Protein AF-A0A2E7CGE5-F1 (afdb_monomer_lite)

Sequence (246 aa):
MNHIWKNNRPKVFWYASAGDDCRPLVFMHPEYQKQTLNLSPPELFIFSCLPPQKTYGQDRIKDNLLYRDQHTEITCLKTEKMFINRNHVEYRINRDWSRFGRDPRGKTHDAVLALVEIKSNRCSPHNSLVLYLHMENNNCFDSILSSGVFDLKYICATREGLALGGCGKSIMKHLYQDGEIVKAQKNNCDPKTVVLSRGQAHRIFQSHINEHYVKATCLGNYIPEHLGERDHFVYQMESFPQNTNT

pLDDT: mean 77.63, std 16.19, range [31.61, 95.69]

Structure (mmCIF, N/CA/C/O backbone):
data_AF-A0A2E7CGE5-F1
#
_entry.id   AF-A0A2E7CGE5-F1
#
loop_
_ato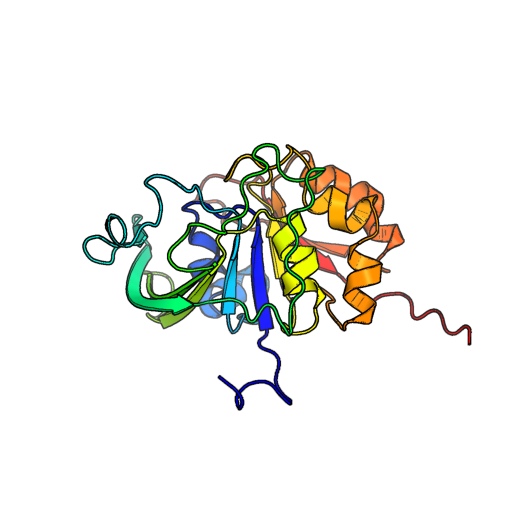m_site.group_PDB
_atom_site.id
_atom_site.type_symbol
_atom_site.label_atom_id
_atom_site.label_alt_id
_atom_site.label_comp_id
_atom_site.label_asym_id
_atom_site.label_entity_id
_atom_site.label_seq_id
_atom_site.pdbx_PDB_ins_code
_atom_site.Cartn_x
_atom_site.Cartn_y
_atom_site.Cartn_z
_atom_site.occupancy
_atom_site.B_iso_or_equiv
_atom_site.auth_seq_id
_atom_site.auth_comp_id
_atom_site.auth_asym_id
_atom_site.auth_atom_id
_atom_site.pdbx_PDB_model_num
ATOM 1 N N . MET A 1 1 ? 9.082 -15.314 16.988 1.00 44.28 1 MET A N 1
ATOM 2 C CA . MET A 1 1 ? 8.152 -15.093 15.855 1.00 44.28 1 MET A CA 1
ATOM 3 C C . MET A 1 1 ? 8.368 -16.139 14.734 1.00 44.28 1 MET A C 1
ATOM 5 O O . MET A 1 1 ? 8.308 -15.803 13.562 1.00 44.28 1 MET A O 1
ATOM 9 N N . ASN A 1 2 ? 8.609 -17.420 15.073 1.00 31.61 2 ASN A N 1
ATOM 10 C CA . ASN A 1 2 ? 9.163 -18.427 14.139 1.00 31.61 2 ASN A CA 1
ATOM 11 C C . ASN A 1 2 ? 8.155 -19.438 13.550 1.00 31.61 2 ASN A C 1
ATOM 13 O O . ASN A 1 2 ? 8.583 -20.405 12.929 1.00 31.61 2 ASN A O 1
ATOM 17 N N . HIS A 1 3 ? 6.840 -19.236 13.696 1.00 35.00 3 HIS A N 1
ATOM 18 C CA . HIS A 1 3 ? 5.864 -20.267 13.301 1.00 35.00 3 HIS A CA 1
ATOM 19 C C . HIS A 1 3 ? 4.707 -19.837 12.388 1.00 35.00 3 HIS A C 1
ATOM 21 O O . HIS A 1 3 ? 3.910 -20.697 12.037 1.00 35.00 3 HIS A O 1
ATOM 27 N N . ILE A 1 4 ? 4.603 -18.579 11.939 1.00 45.56 4 ILE A N 1
ATOM 28 C CA . ILE A 1 4 ? 3.364 -18.137 11.258 1.00 45.56 4 ILE A CA 1
ATOM 29 C C . ILE A 1 4 ? 3.403 -18.269 9.719 1.00 45.56 4 ILE A C 1
ATOM 31 O O . ILE A 1 4 ? 2.363 -18.482 9.112 1.00 45.56 4 ILE A O 1
ATOM 35 N N . TRP A 1 5 ? 4.564 -18.248 9.052 1.00 47.84 5 TRP A N 1
ATOM 36 C CA . TRP A 1 5 ? 4.574 -17.890 7.617 1.00 47.84 5 TRP A CA 1
ATOM 37 C C . TRP A 1 5 ? 5.112 -18.930 6.631 1.00 47.84 5 TRP A C 1
ATOM 39 O O . TRP A 1 5 ? 5.322 -18.593 5.471 1.00 47.84 5 TRP A O 1
ATOM 49 N N . LYS A 1 6 ? 5.342 -20.190 7.030 1.00 42.78 6 LYS A N 1
ATOM 50 C CA . LYS A 1 6 ? 5.982 -21.145 6.104 1.00 42.78 6 LYS A CA 1
ATOM 51 C C . LYS A 1 6 ? 5.131 -21.514 4.878 1.00 42.78 6 LYS A C 1
ATOM 53 O O . LYS A 1 6 ? 5.741 -21.823 3.867 1.00 42.78 6 LYS A O 1
ATOM 58 N N . ASN A 1 7 ? 3.792 -21.409 4.924 1.00 53.75 7 ASN A N 1
ATOM 59 C CA . ASN A 1 7 ? 2.928 -21.773 3.782 1.00 53.75 7 ASN A CA 1
ATOM 60 C C . ASN A 1 7 ? 1.805 -20.776 3.412 1.00 53.75 7 ASN A C 1
ATOM 62 O O . ASN A 1 7 ? 1.240 -20.920 2.336 1.00 53.75 7 ASN A O 1
ATOM 66 N N . ASN A 1 8 ? 1.490 -19.763 4.230 1.00 75.94 8 ASN A N 1
ATOM 67 C CA . ASN A 1 8 ? 0.432 -18.782 3.927 1.00 75.94 8 ASN A CA 1
ATOM 68 C C . ASN A 1 8 ? 0.952 -17.362 4.136 1.00 75.94 8 ASN A C 1
ATOM 70 O O . ASN A 1 8 ? 0.868 -16.834 5.237 1.00 75.94 8 ASN A O 1
ATOM 74 N N . ARG A 1 9 ? 1.516 -16.752 3.091 1.00 86.81 9 ARG A N 1
ATOM 75 C CA . ARG A 1 9 ? 1.925 -15.338 3.114 1.00 86.81 9 ARG A CA 1
ATOM 76 C C . ARG A 1 9 ? 0.672 -14.463 3.158 1.00 86.81 9 ARG A C 1
ATOM 78 O O . ARG A 1 9 ? -0.233 -14.731 2.368 1.00 86.81 9 ARG A O 1
ATOM 85 N N . PRO A 1 10 ? 0.598 -13.435 4.021 1.00 91.75 10 PRO A N 1
ATOM 86 C CA . PRO A 1 10 ? -0.623 -12.669 4.131 1.00 91.75 10 PRO A CA 1
ATOM 87 C C . PRO A 1 10 ? -0.768 -11.784 2.893 1.00 91.75 10 PRO A C 1
ATOM 89 O O . PRO A 1 10 ? 0.214 -11.218 2.397 1.00 91.75 10 PRO A O 1
ATOM 92 N N . LYS A 1 11 ? -1.995 -11.671 2.395 1.00 93.25 11 LYS A N 1
ATOM 93 C CA . LYS A 1 11 ? -2.362 -10.789 1.288 1.00 93.25 11 LYS A CA 1
ATOM 94 C C . LYS A 1 11 ? -2.350 -9.356 1.778 1.00 93.25 11 LYS A C 1
ATOM 96 O O . LYS A 1 11 ? -3.154 -8.993 2.639 1.00 93.25 11 LYS A O 1
ATOM 101 N N . VAL A 1 12 ? -1.461 -8.537 1.231 1.00 95.19 12 VAL A N 1
ATOM 102 C CA . VAL A 1 12 ? -1.254 -7.183 1.743 1.00 95.19 12 VAL A CA 1
ATOM 103 C C . VAL A 1 12 ? -1.745 -6.104 0.792 1.00 95.19 12 VAL A C 1
ATOM 105 O O . VAL A 1 12 ? -1.608 -6.198 -0.432 1.00 95.19 12 VAL A O 1
ATOM 108 N N . PHE A 1 13 ? -2.298 -5.055 1.395 1.00 95.69 13 PHE A N 1
ATOM 109 C CA . PHE A 1 13 ? -2.522 -3.766 0.763 1.00 95.69 13 PHE A CA 1
ATOM 110 C C . PHE A 1 13 ? -1.438 -2.811 1.231 1.00 95.69 13 PHE A C 1
ATOM 112 O O . PHE A 1 13 ? -1.394 -2.463 2.410 1.00 95.69 13 PHE A O 1
ATOM 119 N N . TRP A 1 14 ? -0.566 -2.379 0.330 1.00 95.00 14 TRP A N 1
ATOM 120 C CA . TRP A 1 14 ? 0.460 -1.402 0.657 1.00 95.00 14 TRP A CA 1
ATOM 121 C C . TRP A 1 14 ? 0.020 0.005 0.266 1.00 95.00 14 TRP A C 1
ATOM 123 O O . TRP A 1 14 ? -0.239 0.270 -0.903 1.00 95.00 14 TRP A O 1
ATOM 133 N N . TYR A 1 15 ? -0.022 0.915 1.237 1.00 92.12 15 TYR A N 1
ATOM 134 C CA . TYR A 1 15 ? -0.236 2.338 1.015 1.00 92.12 15 TYR A CA 1
ATOM 135 C C . TYR A 1 15 ? 1.074 3.109 1.206 1.00 92.12 15 TYR A C 1
ATOM 137 O O . TYR A 1 15 ? 1.502 3.404 2.329 1.00 92.12 15 TYR A O 1
ATOM 145 N N . ALA A 1 16 ? 1.702 3.449 0.084 1.00 89.06 16 ALA A N 1
ATOM 146 C CA . ALA A 1 16 ? 2.889 4.284 0.054 1.00 89.06 16 ALA A CA 1
ATOM 147 C C . ALA A 1 16 ? 2.538 5.723 0.459 1.00 89.06 16 ALA A C 1
ATOM 149 O O . ALA A 1 16 ? 1.674 6.357 -0.148 1.00 89.06 16 ALA A O 1
ATOM 150 N N . SER A 1 17 ? 3.224 6.250 1.479 1.00 81.50 17 SER A N 1
ATOM 151 C CA . SER A 1 17 ? 2.983 7.597 2.018 1.00 81.50 17 SER A CA 1
ATOM 152 C C . SER A 1 17 ? 1.537 7.852 2.458 1.00 81.50 17 SER A C 1
ATOM 154 O O . SER A 1 17 ? 1.021 8.952 2.267 1.00 81.50 17 SER A O 1
ATOM 156 N N . ALA A 1 18 ? 0.899 6.868 3.101 1.00 78.19 18 ALA A N 1
ATOM 157 C CA . ALA A 1 18 ? -0.464 7.011 3.626 1.00 78.19 18 ALA A CA 1
ATOM 158 C C . ALA A 1 18 ? -0.640 8.285 4.474 1.00 78.19 18 ALA A C 1
ATOM 160 O O . ALA A 1 18 ? -1.658 8.978 4.393 1.00 78.19 18 ALA A O 1
ATOM 161 N N . GLY A 1 19 ? 0.383 8.627 5.266 1.00 75.38 19 GLY A N 1
ATOM 162 C CA . GLY A 1 19 ? 0.289 9.708 6.237 1.00 75.38 19 GLY A CA 1
ATOM 163 C C . GLY A 1 19 ? -0.821 9.388 7.231 1.00 75.38 19 GLY A C 1
ATOM 164 O O . GLY A 1 19 ? -0.774 8.355 7.889 1.00 75.38 19 GLY A O 1
ATOM 165 N N . ASP A 1 20 ? -1.812 10.267 7.310 1.00 72.50 20 ASP A N 1
ATOM 166 C CA . ASP A 1 20 ? -3.023 10.119 8.118 1.00 72.50 20 ASP A CA 1
ATOM 167 C C . ASP A 1 20 ? -4.231 9.528 7.376 1.00 72.50 20 ASP A C 1
ATOM 169 O O . ASP A 1 20 ? -5.321 9.399 7.937 1.00 72.50 20 ASP A O 1
ATOM 173 N N . ASP A 1 21 ? -4.053 9.142 6.114 1.00 78.50 21 ASP A N 1
ATOM 174 C CA . ASP A 1 21 ? -5.142 8.633 5.296 1.00 78.50 21 ASP A CA 1
ATOM 175 C C . ASP A 1 21 ? -5.470 7.171 5.631 1.00 78.50 21 ASP A C 1
ATOM 177 O O . ASP A 1 21 ? -4.781 6.234 5.222 1.00 78.50 21 ASP A O 1
ATOM 181 N N . CYS A 1 22 ? -6.572 6.988 6.354 1.00 82.19 22 CYS A N 1
ATOM 182 C CA . CYS A 1 22 ? -7.100 5.685 6.747 1.00 82.19 22 CYS A CA 1
ATOM 183 C C . CYS A 1 22 ? -8.243 5.192 5.840 1.00 82.19 22 CYS A C 1
ATOM 185 O O . CYS A 1 22 ? -8.804 4.124 6.087 1.00 82.19 22 CYS A O 1
ATOM 187 N N . ARG A 1 23 ? -8.576 5.921 4.764 1.00 80.50 23 ARG A N 1
ATOM 188 C CA . ARG A 1 23 ? -9.672 5.577 3.845 1.00 80.50 23 ARG A CA 1
ATOM 189 C C . ARG A 1 23 ? -9.601 4.158 3.247 1.00 80.50 23 ARG A C 1
ATOM 191 O O . ARG A 1 23 ? -10.666 3.547 3.124 1.00 80.50 23 ARG A O 1
ATOM 198 N N . PRO A 1 24 ? -8.423 3.569 2.922 1.00 86.06 24 PRO A N 1
ATOM 199 C CA . PRO A 1 24 ? -8.384 2.194 2.414 1.00 86.06 24 PRO A CA 1
ATOM 200 C C . PRO A 1 24 ? -9.025 1.157 3.341 1.00 86.06 24 PRO A C 1
ATOM 202 O O . PRO A 1 24 ? -9.548 0.160 2.851 1.00 86.06 24 PRO A O 1
ATOM 205 N N . LEU A 1 25 ? -9.012 1.392 4.658 1.00 88.31 25 LEU A N 1
ATOM 206 C CA . LEU A 1 25 ? -9.600 0.477 5.642 1.00 88.31 25 LEU A CA 1
ATOM 207 C C . LEU A 1 25 ? -11.116 0.350 5.471 1.00 88.31 25 LEU A C 1
ATOM 209 O O . LEU A 1 25 ? -11.683 -0.706 5.715 1.00 88.31 25 LEU A O 1
ATOM 213 N N . VAL A 1 26 ? -11.765 1.418 5.010 1.00 83.62 26 VAL A N 1
ATOM 214 C CA . VAL A 1 26 ? -13.206 1.447 4.749 1.00 83.62 26 VAL A CA 1
ATOM 215 C C . VAL A 1 26 ? -13.499 0.893 3.361 1.00 83.62 26 VAL A C 1
ATOM 217 O O . VAL A 1 26 ? -14.355 0.027 3.194 1.00 83.62 26 VAL A O 1
ATOM 220 N N . PHE A 1 27 ? -12.770 1.371 2.349 1.00 79.88 27 PHE A N 1
ATOM 221 C CA . PHE A 1 27 ? -13.073 1.037 0.959 1.00 79.88 27 PHE A CA 1
ATOM 222 C C . PHE A 1 27 ? -12.803 -0.417 0.621 1.00 79.88 27 PHE A C 1
ATOM 224 O O . PHE A 1 27 ? -13.521 -0.974 -0.200 1.00 79.88 27 PHE A O 1
ATOM 231 N N . MET A 1 28 ? -11.816 -1.052 1.250 1.00 84.50 28 MET A N 1
ATOM 232 C CA . MET A 1 28 ? -11.531 -2.469 1.023 1.00 84.50 28 MET A CA 1
ATOM 233 C C . MET A 1 28 ? -12.508 -3.406 1.752 1.00 84.50 28 MET A C 1
ATOM 235 O O . MET A 1 28 ? -12.388 -4.625 1.618 1.00 84.50 28 MET A O 1
ATOM 239 N N . HIS A 1 29 ? -13.489 -2.875 2.492 1.00 84.50 29 HIS A N 1
ATOM 240 C CA . HIS A 1 29 ? -14.516 -3.691 3.126 1.00 84.50 29 HIS A CA 1
ATOM 241 C C . HIS A 1 29 ? -15.442 -4.342 2.075 1.00 84.50 29 HIS A C 1
ATOM 243 O O . HIS A 1 29 ? -15.901 -3.650 1.158 1.00 84.50 29 HIS A O 1
ATOM 249 N N . PRO A 1 30 ? -15.800 -5.637 2.205 1.00 80.94 30 PRO A N 1
ATOM 250 C CA . PRO A 1 30 ? -16.610 -6.347 1.212 1.00 80.94 30 PRO A CA 1
ATOM 251 C C . PRO A 1 30 ? -17.943 -5.674 0.863 1.00 80.94 30 PRO A C 1
ATOM 253 O O . PRO A 1 30 ? -18.356 -5.695 -0.292 1.00 80.94 30 PRO A O 1
ATOM 256 N N . GLU A 1 31 ? -18.623 -5.065 1.835 1.00 80.81 31 GLU A N 1
ATOM 257 C CA . GLU A 1 31 ? -19.911 -4.392 1.594 1.00 80.81 31 GLU A CA 1
ATOM 258 C C . GLU A 1 31 ? -19.762 -3.128 0.734 1.00 80.81 31 GLU A C 1
ATOM 260 O O . GLU A 1 31 ? -20.608 -2.877 -0.122 1.00 80.81 31 GLU A O 1
ATOM 265 N N . TYR A 1 32 ? -18.652 -2.395 0.879 1.00 75.12 32 TYR A N 1
ATOM 266 C CA . TYR A 1 32 ? -18.306 -1.281 -0.010 1.00 75.12 32 TYR A CA 1
ATOM 267 C C . TYR A 1 32 ? -17.858 -1.781 -1.392 1.00 75.12 32 TYR A C 1
ATOM 269 O O . TYR A 1 32 ? -18.226 -1.211 -2.422 1.00 75.12 32 TYR A O 1
ATOM 277 N N . GLN A 1 33 ? -17.080 -2.866 -1.432 1.00 76.69 33 GLN A N 1
ATOM 278 C CA . GLN A 1 33 ? -16.533 -3.429 -2.670 1.00 76.69 33 GLN A CA 1
ATOM 279 C C . GLN A 1 33 ? -17.597 -4.033 -3.586 1.00 76.69 33 GLN A C 1
ATOM 281 O O . GLN A 1 33 ? -17.524 -3.839 -4.799 1.00 76.69 33 GLN A O 1
ATOM 286 N N . LYS A 1 34 ? -18.612 -4.708 -3.030 1.00 68.69 34 LYS A N 1
ATOM 287 C CA . LYS A 1 34 ? -19.739 -5.275 -3.796 1.00 68.69 34 LYS A CA 1
ATOM 288 C C . LYS A 1 34 ? -20.468 -4.236 -4.649 1.00 68.69 34 LYS A C 1
ATOM 290 O O . LYS A 1 34 ? -21.071 -4.591 -5.653 1.00 68.69 34 LYS A O 1
ATOM 295 N N . GLN A 1 35 ? -20.417 -2.972 -4.241 1.00 63.75 35 GLN A N 1
ATOM 296 C CA . GLN A 1 35 ? -21.090 -1.869 -4.921 1.00 63.75 35 GLN A CA 1
ATOM 297 C C . GLN A 1 35 ? -20.197 -1.168 -5.955 1.00 63.75 35 GLN A C 1
ATOM 299 O O . GLN A 1 35 ? -20.697 -0.343 -6.712 1.00 63.75 35 GLN A O 1
ATOM 304 N N . THR A 1 36 ? -18.887 -1.448 -5.974 1.00 68.88 36 THR A N 1
ATOM 305 C CA . THR A 1 36 ? -17.906 -0.626 -6.699 1.00 68.88 36 THR A CA 1
ATOM 306 C C . THR A 1 36 ? -16.984 -1.445 -7.603 1.00 68.88 36 THR A C 1
ATOM 308 O O . THR A 1 36 ? -17.084 -1.333 -8.819 1.00 68.88 36 THR A O 1
ATOM 311 N N . LEU A 1 37 ? -16.082 -2.251 -7.035 1.00 74.81 37 LEU A N 1
ATOM 312 C CA . LEU A 1 37 ? -14.949 -2.836 -7.773 1.00 74.81 37 LEU A CA 1
ATOM 313 C C . LEU A 1 37 ? -14.780 -4.352 -7.570 1.00 74.81 37 LEU A C 1
ATOM 315 O O . LEU A 1 37 ? -13.967 -4.965 -8.258 1.00 74.81 37 LEU A O 1
ATOM 319 N N . ASN A 1 38 ? -15.543 -4.962 -6.654 1.00 81.06 38 ASN A N 1
ATOM 320 C CA . ASN A 1 38 ? -15.496 -6.393 -6.327 1.00 81.06 38 ASN A CA 1
ATOM 321 C C . ASN A 1 38 ? -14.079 -6.927 -6.006 1.00 81.06 38 ASN A C 1
ATOM 323 O O . ASN A 1 38 ? -13.697 -8.021 -6.426 1.00 81.06 38 ASN A O 1
ATOM 327 N N . LEU A 1 39 ? -13.278 -6.154 -5.268 1.00 85.56 39 LEU A N 1
ATOM 328 C CA . LEU A 1 39 ? -11.949 -6.578 -4.820 1.00 85.56 39 LEU A CA 1
ATOM 329 C C . LEU A 1 39 ? -12.042 -7.480 -3.580 1.00 85.56 39 LEU A C 1
ATOM 331 O O . LEU A 1 39 ? -12.909 -7.298 -2.723 1.00 85.56 39 LEU A O 1
ATOM 335 N N . SER A 1 40 ? -11.110 -8.427 -3.438 1.00 88.19 40 SER A N 1
ATOM 336 C CA . SER A 1 40 ? -11.018 -9.245 -2.222 1.00 88.19 40 SER A CA 1
ATOM 337 C C . SER A 1 40 ? -10.370 -8.459 -1.074 1.00 88.19 40 SER A C 1
ATOM 339 O O . SER A 1 40 ? -9.342 -7.816 -1.303 1.00 88.19 40 SER A O 1
ATOM 341 N N . PRO A 1 41 ? -10.875 -8.532 0.166 1.00 89.06 41 PRO A N 1
ATOM 342 C CA . PRO A 1 41 ? -10.258 -7.823 1.283 1.00 89.06 41 PRO A CA 1
ATOM 343 C C . PRO A 1 41 ? -8.815 -8.317 1.525 1.00 89.06 41 PRO A C 1
ATOM 345 O O . PRO A 1 41 ? -8.555 -9.520 1.404 1.00 89.06 41 PRO A O 1
ATOM 348 N N . PRO A 1 42 ? -7.859 -7.420 1.837 1.00 93.50 42 PRO A N 1
ATOM 349 C CA . PRO A 1 42 ? -6.525 -7.815 2.274 1.00 93.50 42 PRO A CA 1
ATOM 350 C C . PRO A 1 42 ? -6.569 -8.354 3.712 1.00 93.50 42 PRO A C 1
ATOM 352 O O . PRO A 1 42 ? -7.467 -8.032 4.486 1.00 93.50 42 PRO A O 1
ATOM 355 N N . GLU A 1 43 ? -5.566 -9.141 4.087 1.00 94.81 43 GLU A N 1
ATOM 356 C CA . GLU A 1 43 ? -5.386 -9.639 5.459 1.00 94.81 43 GLU A CA 1
ATOM 357 C C . GLU A 1 43 ? -4.591 -8.652 6.326 1.00 94.81 43 GLU A C 1
ATOM 359 O O . GLU A 1 43 ? -4.701 -8.657 7.552 1.00 94.81 43 GLU A O 1
ATOM 364 N N . LEU A 1 44 ? -3.783 -7.797 5.692 1.00 95.50 44 LEU A N 1
ATOM 365 C CA . LEU A 1 44 ? -2.961 -6.794 6.359 1.00 95.50 44 LEU A CA 1
ATOM 366 C C . LEU A 1 44 ? -2.836 -5.534 5.499 1.00 95.50 44 LEU A C 1
ATOM 368 O O . LEU A 1 44 ? -2.503 -5.597 4.314 1.00 95.50 44 LEU A O 1
ATOM 372 N N . PHE A 1 45 ? -3.027 -4.378 6.121 1.00 95.56 45 PHE A N 1
ATOM 373 C CA . PHE A 1 45 ? -2.684 -3.093 5.526 1.00 95.56 45 PHE A CA 1
ATOM 374 C C . PHE A 1 45 ? -1.274 -2.705 5.956 1.00 95.56 45 PHE A C 1
ATOM 376 O O . PHE A 1 45 ? -0.957 -2.731 7.139 1.00 95.56 45 PHE A O 1
ATOM 383 N N . ILE A 1 46 ? -0.416 -2.341 5.010 1.00 94.12 46 ILE A N 1
ATOM 384 C CA . ILE A 1 46 ? 0.940 -1.864 5.275 1.00 94.12 46 ILE A CA 1
ATOM 385 C C . ILE A 1 46 ? 0.998 -0.399 4.891 1.00 94.12 46 ILE A C 1
ATOM 387 O O . ILE A 1 46 ? 0.793 -0.065 3.729 1.00 94.12 46 ILE A O 1
ATOM 391 N N . PHE A 1 47 ? 1.291 0.479 5.842 1.00 90.81 47 PHE A N 1
ATOM 392 C CA . PHE A 1 47 ? 1.460 1.908 5.583 1.00 90.81 47 PHE A CA 1
ATOM 393 C C . PHE A 1 47 ? 2.929 2.264 5.795 1.00 90.81 47 PHE A C 1
ATOM 395 O O . PHE A 1 47 ? 3.489 1.986 6.855 1.00 90.81 47 PHE A O 1
ATOM 402 N N . SER A 1 48 ? 3.565 2.872 4.797 1.00 86.94 48 SER A N 1
ATOM 403 C CA . SER A 1 48 ? 4.968 3.291 4.880 1.00 86.94 48 SER A CA 1
ATOM 404 C C . SER A 1 48 ? 5.109 4.803 4.841 1.00 86.94 48 SER A C 1
ATOM 406 O O . SER A 1 48 ? 4.180 5.537 4.494 1.00 86.94 48 SER A O 1
ATOM 408 N N . CYS A 1 49 ? 6.320 5.261 5.153 1.00 77.25 49 CYS A N 1
ATOM 409 C CA . CYS A 1 49 ? 6.708 6.651 5.025 1.00 77.25 49 CYS A CA 1
ATOM 410 C C . CYS A 1 49 ? 5.881 7.568 5.939 1.00 77.25 49 CYS A C 1
ATOM 412 O O . CYS A 1 49 ? 5.373 8.597 5.518 1.00 77.25 49 CYS A O 1
ATOM 414 N N . LEU A 1 50 ? 5.705 7.193 7.209 1.00 64.19 50 LEU A N 1
ATOM 415 C CA . LEU A 1 50 ? 5.026 8.047 8.186 1.00 64.19 50 LEU A CA 1
ATOM 416 C C . LEU A 1 50 ? 5.954 9.142 8.727 1.00 64.19 50 LEU A C 1
ATOM 418 O O . LEU A 1 50 ? 7.097 8.834 9.076 1.00 64.19 50 LEU A O 1
ATOM 422 N N . PRO A 1 51 ? 5.495 10.400 8.881 1.00 54.22 51 PRO A N 1
ATOM 423 C CA . PRO A 1 51 ? 6.343 11.469 9.388 1.00 54.22 51 PRO A CA 1
ATOM 424 C C . PRO A 1 51 ? 6.899 11.138 10.785 1.00 54.22 51 PRO A C 1
ATOM 426 O O . PRO A 1 51 ? 6.171 10.643 11.647 1.00 54.22 51 PRO A O 1
ATOM 429 N N . PRO A 1 52 ? 8.179 11.450 11.054 1.00 50.31 52 PRO A N 1
ATOM 430 C CA . PRO A 1 52 ? 8.852 11.061 12.290 1.00 50.31 52 PRO A CA 1
ATOM 431 C C . PRO A 1 52 ? 8.426 11.912 13.493 1.00 50.31 52 PRO A C 1
ATOM 433 O O . PRO A 1 52 ? 8.756 11.572 14.625 1.00 50.31 52 PRO A O 1
ATOM 436 N N . GLN A 1 53 ? 7.728 13.028 13.267 1.00 50.59 53 GLN A N 1
ATOM 437 C CA . GLN A 1 53 ? 7.354 13.973 14.309 1.00 50.59 53 GLN A CA 1
ATOM 438 C C . GLN A 1 53 ? 5.849 14.245 14.248 1.00 50.59 53 GLN A C 1
ATOM 440 O O . GLN A 1 53 ? 5.338 14.779 13.269 1.00 50.59 53 GLN A O 1
ATOM 445 N N . LYS A 1 54 ? 5.170 13.906 15.349 1.00 45.41 54 LYS A N 1
ATOM 446 C CA . LYS A 1 54 ? 3.800 14.298 15.723 1.00 45.41 54 LYS A CA 1
ATOM 447 C C . LYS A 1 54 ? 2.610 13.587 15.076 1.00 45.41 54 LYS A C 1
ATOM 449 O O . LYS A 1 54 ? 1.507 13.862 15.528 1.00 45.41 54 LYS A O 1
ATOM 454 N N . THR A 1 55 ? 2.764 12.682 14.111 1.00 48.12 55 THR A N 1
ATOM 455 C CA . THR A 1 55 ? 1.585 12.070 13.453 1.00 48.12 55 THR A CA 1
ATOM 456 C C . THR A 1 55 ? 1.197 10.698 14.007 1.00 48.12 55 THR A C 1
ATOM 458 O O . THR A 1 55 ? 0.008 10.474 14.181 1.00 48.12 55 THR A O 1
ATOM 461 N N . TYR A 1 56 ? 2.154 9.838 14.392 1.00 48.09 56 TYR A N 1
ATOM 462 C CA . TYR A 1 56 ? 1.877 8.485 14.927 1.00 48.09 56 TYR A CA 1
ATOM 463 C C . TYR A 1 56 ? 2.913 7.998 15.958 1.00 48.09 56 TYR A C 1
ATOM 465 O O . TYR A 1 56 ? 3.308 6.833 15.983 1.00 48.09 56 TYR A O 1
ATOM 473 N N . GLY A 1 57 ? 3.387 8.893 16.829 1.00 47.62 57 GLY A N 1
ATOM 474 C CA . GLY A 1 57 ? 3.950 8.437 18.104 1.00 47.62 57 GLY A CA 1
ATOM 475 C C . GLY A 1 57 ? 2.840 7.802 18.949 1.00 47.62 57 GLY A C 1
ATOM 476 O O . GLY A 1 57 ? 1.672 8.151 18.765 1.00 47.62 57 GLY A O 1
ATOM 477 N N . GLN A 1 58 ? 3.190 6.920 19.894 1.00 47.41 58 GLN A N 1
ATOM 478 C CA . GLN A 1 58 ? 2.263 6.426 20.933 1.00 47.41 58 GLN A CA 1
ATOM 479 C C . GLN A 1 58 ? 1.402 7.567 21.518 1.00 47.41 58 GLN A C 1
ATOM 481 O O . GLN A 1 58 ? 0.229 7.371 21.804 1.00 47.41 58 GLN A O 1
ATOM 486 N N . ASP A 1 59 ? 1.964 8.777 21.575 1.00 48.41 59 ASP A N 1
ATOM 487 C CA . ASP A 1 59 ? 1.350 9.988 22.120 1.00 48.41 59 ASP A CA 1
ATOM 488 C C . ASP A 1 59 ? 0.210 10.603 21.278 1.00 48.41 59 ASP A C 1
ATOM 490 O O . ASP A 1 59 ? -0.496 11.472 21.789 1.00 48.41 59 ASP A O 1
ATOM 494 N N . ARG A 1 60 ? 0.023 10.204 20.003 1.00 52.78 60 ARG A N 1
ATOM 495 C CA . ARG A 1 60 ? -1.105 10.649 19.148 1.00 52.78 60 ARG A CA 1
ATOM 496 C C . ARG A 1 60 ? -2.127 9.565 18.821 1.00 52.78 60 ARG A C 1
ATOM 498 O O . ARG A 1 60 ? -3.223 9.917 18.402 1.00 52.78 60 ARG A O 1
ATOM 505 N N . ILE A 1 61 ? -1.846 8.299 19.141 1.00 57.00 61 ILE A N 1
ATOM 506 C CA . ILE A 1 61 ? -2.901 7.312 19.450 1.00 57.00 61 ILE A CA 1
ATOM 507 C C . ILE A 1 61 ? -3.449 7.667 20.845 1.00 57.00 61 ILE A C 1
ATOM 509 O O . ILE A 1 61 ? -3.456 6.876 21.781 1.00 57.00 61 ILE A O 1
ATOM 513 N N . LYS A 1 62 ? -3.803 8.940 21.014 1.00 47.72 62 LYS A N 1
ATOM 514 C CA . LYS A 1 62 ? -4.357 9.503 22.227 1.00 47.72 62 LYS A CA 1
ATOM 515 C C . LYS A 1 62 ? -5.855 9.297 22.096 1.00 47.72 62 LYS A C 1
ATOM 517 O O . LYS A 1 62 ? -6.432 9.653 21.074 1.00 47.72 62 LYS A O 1
ATOM 522 N N . ASP A 1 63 ? -6.437 8.619 23.074 1.00 61.22 63 ASP A N 1
ATOM 523 C CA . ASP A 1 63 ? -7.854 8.237 23.094 1.00 61.22 63 ASP A CA 1
ATOM 524 C C . ASP A 1 63 ? -8.268 7.267 21.976 1.00 61.22 63 ASP A C 1
ATOM 526 O O . ASP A 1 63 ? -9.451 7.135 21.672 1.00 61.22 63 ASP A O 1
ATOM 530 N N . ASN A 1 64 ? -7.301 6.563 21.375 1.00 77.44 64 ASN A N 1
ATOM 531 C CA . ASN A 1 64 ? -7.511 5.532 20.360 1.00 77.44 64 ASN A CA 1
ATOM 532 C C . ASN A 1 64 ? -8.116 6.004 19.024 1.00 77.44 64 ASN A C 1
ATOM 534 O O . ASN A 1 64 ? -8.163 5.208 18.100 1.00 77.44 64 ASN A O 1
ATOM 538 N N . LEU A 1 65 ? -8.528 7.256 18.833 1.00 85.06 65 LEU A N 1
ATOM 539 C CA . LEU A 1 65 ? -9.164 7.684 17.579 1.00 85.06 65 LEU A CA 1
ATOM 540 C C . LEU A 1 65 ? -8.136 7.961 16.463 1.00 85.06 65 LEU A C 1
ATOM 542 O O . LEU A 1 65 ? -7.287 8.839 16.597 1.00 85.06 65 LEU A O 1
ATOM 546 N N . LEU A 1 66 ? -8.231 7.241 15.341 1.00 82.88 66 LEU A N 1
ATOM 547 C CA . LEU A 1 66 ? -7.351 7.395 14.173 1.00 82.88 66 LEU A CA 1
ATOM 548 C C . LEU A 1 66 ? -7.969 8.253 13.064 1.00 82.88 66 LEU A C 1
ATOM 550 O O . LEU A 1 66 ? -7.254 8.993 12.393 1.00 82.88 66 LEU A O 1
ATOM 554 N N . TYR A 1 67 ? -9.282 8.143 12.858 1.00 84.94 67 TYR A N 1
ATOM 555 C CA . TYR A 1 67 ? -10.018 8.878 11.830 1.00 84.94 67 TYR A CA 1
ATOM 556 C C . TYR A 1 67 ? -11.483 9.027 12.239 1.00 84.94 67 TYR A C 1
ATOM 558 O O . TYR A 1 67 ? -12.059 8.101 12.809 1.00 84.94 67 TYR A O 1
ATOM 566 N N . ARG A 1 68 ? -12.095 10.171 11.927 1.00 84.88 68 ARG A N 1
ATOM 567 C CA . ARG A 1 68 ? -13.539 10.373 12.069 1.00 84.88 68 ARG A CA 1
ATOM 568 C C . ARG A 1 68 ? -14.049 11.350 11.016 1.00 84.88 68 ARG A C 1
ATOM 570 O O . ARG A 1 68 ? -13.510 12.446 10.890 1.00 84.88 68 ARG A O 1
ATOM 577 N N . ASP A 1 69 ? -15.116 10.976 10.327 1.00 84.62 69 ASP A N 1
ATOM 578 C CA . ASP A 1 69 ? -15.951 11.873 9.528 1.00 84.62 69 ASP A CA 1
ATOM 579 C C . ASP A 1 69 ? -17.437 11.698 9.914 1.00 84.62 69 ASP A C 1
ATOM 581 O O . ASP A 1 69 ? -17.756 11.166 10.978 1.00 84.62 69 ASP A O 1
ATOM 585 N N . GLN A 1 70 ? -18.367 12.179 9.083 1.00 85.06 70 GLN A N 1
ATOM 586 C CA . GLN A 1 70 ? -19.812 12.058 9.336 1.00 85.06 70 GLN A CA 1
ATOM 587 C C . GLN A 1 70 ? -20.357 10.624 9.194 1.00 85.06 70 GLN A C 1
ATOM 589 O O . GLN A 1 70 ? -21.516 10.365 9.519 1.00 85.06 70 GLN A O 1
ATOM 594 N N . HIS A 1 71 ? -19.569 9.698 8.652 1.00 85.12 71 HIS A N 1
ATOM 595 C CA . HIS A 1 71 ? -20.004 8.361 8.255 1.00 85.12 71 HIS A CA 1
ATOM 596 C C . HIS A 1 71 ? -19.161 7.243 8.854 1.00 85.12 71 HIS A C 1
ATOM 598 O O . HIS A 1 71 ? -19.642 6.118 8.932 1.00 85.12 71 HIS A O 1
ATOM 604 N N . THR A 1 72 ? -17.927 7.532 9.246 1.00 87.75 72 THR A N 1
ATOM 605 C CA . THR A 1 72 ? -16.901 6.562 9.592 1.00 87.75 72 THR A CA 1
ATOM 606 C C . THR A 1 72 ? -16.127 7.040 10.807 1.00 87.75 72 THR A C 1
ATOM 608 O O . THR A 1 72 ? -15.674 8.179 10.874 1.00 87.75 72 THR A O 1
ATOM 611 N N . GLU A 1 73 ? -15.901 6.123 11.732 1.00 91.31 73 GLU A N 1
ATOM 612 C CA . GLU A 1 73 ? -14.972 6.238 12.838 1.00 91.31 73 GLU A CA 1
ATOM 613 C C . GLU A 1 73 ? -13.989 5.064 12.788 1.00 91.31 73 GLU A C 1
ATOM 615 O O . GLU A 1 73 ? -14.393 3.915 12.613 1.00 91.31 73 GLU A O 1
ATOM 620 N N . ILE A 1 74 ? -12.696 5.352 12.932 1.00 90.38 74 ILE A N 1
ATOM 621 C CA . ILE A 1 74 ? -11.638 4.343 12.996 1.00 90.38 74 ILE A CA 1
ATOM 622 C C . ILE A 1 74 ? -10.883 4.530 14.300 1.00 90.38 74 ILE A C 1
ATOM 624 O O . ILE A 1 74 ? -10.312 5.596 14.539 1.00 90.38 74 ILE A O 1
ATOM 628 N N . THR A 1 75 ? -10.838 3.475 15.104 1.00 92.12 75 THR A N 1
ATOM 629 C CA . THR A 1 75 ? -10.300 3.498 16.462 1.00 92.12 75 THR A CA 1
ATOM 630 C C . THR A 1 75 ? -9.254 2.397 16.631 1.00 92.12 75 THR A C 1
ATOM 632 O O . THR A 1 75 ? -9.492 1.239 16.322 1.00 92.12 75 THR A O 1
ATOM 635 N N . CYS A 1 76 ? -8.068 2.728 17.122 1.00 91.19 76 CYS A N 1
ATOM 636 C CA . CYS A 1 76 ? -7.003 1.800 17.470 1.00 91.19 76 CYS A CA 1
ATOM 637 C C . CYS A 1 76 ? -7.315 1.084 18.787 1.00 91.19 76 CYS A C 1
ATOM 639 O O . CYS A 1 76 ? -7.311 1.689 19.849 1.00 91.19 76 CYS A O 1
ATOM 641 N N . LEU A 1 77 ? -7.544 -0.222 18.744 1.00 91.88 77 LEU A N 1
ATOM 642 C CA . LEU A 1 77 ? -7.820 -1.014 19.941 1.00 91.88 77 LEU A CA 1
ATOM 643 C C . LEU A 1 77 ? -6.539 -1.432 20.668 1.00 91.88 77 LEU A C 1
ATOM 645 O O . LEU A 1 77 ? -6.504 -1.518 21.894 1.00 91.88 77 LEU A O 1
ATOM 649 N N . LYS A 1 78 ? -5.491 -1.755 19.905 1.00 91.12 78 LYS A N 1
ATOM 650 C CA . LYS A 1 78 ? -4.233 -2.285 20.437 1.00 91.12 78 LYS A CA 1
ATOM 651 C C . LYS A 1 78 ? -3.078 -1.956 19.508 1.00 91.12 78 LYS A C 1
ATOM 653 O O . LYS A 1 78 ? -3.227 -2.023 18.292 1.00 91.12 78 LYS A O 1
ATOM 658 N N . THR A 1 79 ? -1.905 -1.715 20.089 1.00 88.44 79 THR A N 1
ATOM 659 C CA . THR A 1 79 ? -0.644 -1.588 19.350 1.00 88.44 79 THR A CA 1
ATOM 660 C C . THR A 1 79 ? 0.431 -2.527 19.875 1.00 88.44 79 THR A C 1
ATOM 662 O O . THR A 1 79 ? 0.535 -2.734 21.084 1.00 88.44 79 THR A O 1
ATOM 665 N N . GLU A 1 80 ? 1.293 -2.996 18.983 1.00 88.94 80 GLU A N 1
ATOM 666 C CA . GLU A 1 80 ? 2.507 -3.744 19.291 1.00 88.94 80 GLU A CA 1
ATOM 667 C C . GLU A 1 80 ? 3.698 -3.131 18.545 1.00 88.94 80 GLU A C 1
ATOM 669 O O . GLU A 1 80 ? 3.622 -2.845 17.349 1.00 88.94 80 GLU A O 1
ATOM 674 N N . LYS A 1 81 ? 4.806 -2.901 19.258 1.00 86.38 81 LYS A N 1
ATOM 675 C CA . LYS A 1 81 ? 6.061 -2.431 18.657 1.00 86.38 81 LYS A CA 1
ATOM 676 C C . LYS A 1 81 ? 6.789 -3.617 18.039 1.00 86.38 81 LYS A C 1
ATOM 678 O O . LYS A 1 81 ? 7.026 -4.615 18.711 1.00 86.38 81 LYS A O 1
ATOM 683 N N . MET A 1 82 ? 7.181 -3.472 16.783 1.00 85.62 82 MET A N 1
ATOM 684 C CA . MET A 1 82 ? 7.777 -4.532 15.980 1.00 85.62 82 MET A CA 1
ATOM 685 C C . MET A 1 82 ? 9.184 -4.134 15.530 1.00 85.62 82 MET A C 1
ATOM 687 O O . MET A 1 82 ? 9.459 -2.971 15.217 1.00 85.62 82 MET A O 1
ATOM 691 N N . PHE A 1 83 ? 10.066 -5.126 15.461 1.00 83.88 83 PHE A N 1
ATOM 692 C CA . PHE A 1 83 ? 11.414 -4.995 14.917 1.00 83.88 83 PHE A CA 1
ATOM 693 C C . PHE A 1 83 ? 11.547 -5.893 13.696 1.00 83.88 83 PHE A C 1
ATOM 695 O O . PHE A 1 83 ? 11.119 -7.049 13.712 1.00 83.88 83 PHE A O 1
ATOM 702 N N . ILE A 1 84 ? 12.153 -5.364 12.640 1.00 79.12 84 ILE A N 1
ATOM 703 C CA . ILE A 1 84 ? 12.447 -6.141 11.444 1.00 79.12 84 ILE A CA 1
ATOM 704 C C . ILE A 1 84 ? 13.624 -7.053 11.777 1.00 79.12 84 ILE A C 1
ATOM 706 O O . ILE A 1 84 ? 14.673 -6.593 12.231 1.00 79.12 84 ILE A O 1
ATOM 710 N N . ASN A 1 85 ? 13.472 -8.353 11.524 1.00 79.56 85 ASN A N 1
ATOM 711 C CA . ASN A 1 85 ? 14.581 -9.289 11.651 1.00 79.56 85 ASN A CA 1
ATOM 712 C C . ASN A 1 85 ? 15.622 -8.999 10.558 1.00 79.56 85 ASN A C 1
ATOM 714 O O . ASN A 1 85 ? 15.500 -9.468 9.426 1.00 79.56 85 ASN A O 1
ATOM 718 N N . ARG A 1 86 ? 16.659 -8.235 10.914 1.00 73.62 86 ARG A N 1
ATOM 719 C CA . ARG A 1 86 ? 17.720 -7.802 9.992 1.00 73.62 86 ARG A CA 1
ATOM 720 C C . ARG A 1 86 ? 18.587 -8.946 9.452 1.00 73.62 86 ARG A C 1
ATOM 722 O O . ARG A 1 86 ? 19.305 -8.736 8.485 1.00 73.62 86 ARG A O 1
ATOM 729 N N . ASN A 1 87 ? 18.493 -10.149 10.026 1.00 69.50 87 ASN A N 1
ATOM 730 C CA . ASN A 1 87 ? 19.153 -11.343 9.487 1.00 69.50 87 ASN A CA 1
ATOM 731 C C . ASN A 1 87 ? 18.379 -11.956 8.311 1.00 69.50 87 ASN A C 1
ATOM 733 O O . ASN A 1 87 ? 18.941 -12.730 7.548 1.00 69.50 87 ASN A O 1
ATOM 737 N N . HIS A 1 88 ? 17.081 -11.665 8.200 1.00 68.56 88 HIS A N 1
ATOM 738 C CA . HIS A 1 88 ? 16.220 -12.170 7.124 1.00 68.56 88 HIS A CA 1
ATOM 739 C C . HIS A 1 88 ? 15.927 -11.097 6.076 1.00 68.56 88 HIS A C 1
ATOM 741 O O . HIS A 1 88 ? 15.621 -11.418 4.934 1.00 68.56 88 HIS A O 1
ATOM 747 N N . VAL A 1 89 ? 16.003 -9.829 6.474 1.00 68.88 89 VAL A N 1
ATOM 748 C CA . VAL A 1 89 ? 15.806 -8.682 5.598 1.00 68.88 89 VAL A CA 1
ATOM 749 C C . VAL A 1 89 ? 17.008 -7.767 5.726 1.00 68.88 89 VAL A C 1
ATOM 751 O O . VAL A 1 89 ? 17.208 -7.122 6.759 1.00 68.88 89 VAL A O 1
ATOM 754 N N . GLU A 1 90 ? 17.788 -7.673 4.655 1.00 67.12 90 GLU A N 1
ATOM 755 C CA . GLU A 1 90 ? 18.877 -6.714 4.581 1.00 67.12 90 GLU A CA 1
ATOM 756 C C . GLU A 1 90 ? 18.309 -5.301 4.404 1.00 67.12 90 GLU A C 1
ATOM 758 O O . GLU A 1 90 ? 18.090 -4.803 3.302 1.00 67.12 90 GLU A O 1
ATOM 763 N N . TYR A 1 91 ? 18.050 -4.633 5.526 1.00 66.06 91 TYR A N 1
ATOM 764 C CA . TYR A 1 91 ? 17.697 -3.224 5.502 1.00 66.06 91 TYR A CA 1
ATOM 765 C C . TYR A 1 91 ? 18.958 -2.370 5.462 1.00 66.06 91 TYR A C 1
ATOM 767 O O . TYR A 1 91 ? 19.650 -2.184 6.471 1.00 66.06 91 TYR A O 1
ATOM 775 N N . ARG A 1 92 ? 19.214 -1.800 4.289 1.00 68.19 92 ARG A N 1
ATOM 776 C CA . ARG A 1 92 ? 20.169 -0.713 4.090 1.00 68.19 92 ARG A CA 1
ATOM 777 C C . ARG A 1 92 ? 19.411 0.474 3.524 1.00 6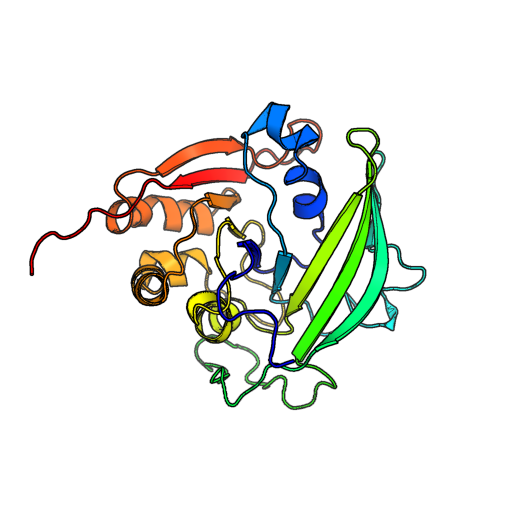8.19 92 ARG A C 1
ATOM 779 O O . ARG A 1 92 ? 18.757 0.342 2.495 1.00 68.19 92 ARG A O 1
ATOM 786 N N . ILE A 1 93 ? 19.517 1.634 4.174 1.00 66.00 93 ILE A N 1
ATOM 787 C CA . ILE A 1 93 ? 19.053 2.873 3.545 1.00 66.00 93 ILE A CA 1
ATOM 788 C C . ILE A 1 93 ? 19.907 3.106 2.312 1.00 66.00 93 ILE A C 1
ATOM 790 O O . ILE A 1 93 ? 21.128 3.250 2.421 1.00 66.00 93 ILE A O 1
ATOM 794 N N . ASN A 1 94 ? 19.253 3.201 1.161 1.00 69.56 94 ASN A N 1
ATOM 795 C CA . ASN A 1 94 ? 19.927 3.702 -0.012 1.00 69.56 94 ASN A CA 1
ATOM 796 C C . ASN A 1 94 ? 19.916 5.230 0.075 1.00 69.56 94 ASN A C 1
ATOM 798 O O . ASN A 1 94 ? 18.862 5.871 0.115 1.00 69.56 94 ASN A O 1
ATOM 802 N N . ARG A 1 95 ? 21.108 5.822 0.137 1.00 68.00 95 ARG A N 1
ATOM 803 C CA . ARG A 1 95 ? 21.260 7.278 0.225 1.00 68.00 95 ARG A CA 1
ATOM 804 C C . ARG A 1 95 ? 20.766 7.989 -1.035 1.00 68.00 95 ARG A C 1
ATOM 806 O O . ARG A 1 95 ? 20.368 9.143 -0.937 1.00 68.00 95 ARG A O 1
ATOM 813 N N . ASP A 1 96 ? 20.674 7.290 -2.162 1.00 66.94 96 ASP A N 1
ATOM 814 C CA . ASP A 1 96 ? 20.099 7.819 -3.402 1.00 66.94 96 ASP A CA 1
ATOM 815 C C . ASP A 1 96 ? 18.578 8.019 -3.311 1.00 66.94 96 ASP A C 1
ATOM 817 O O . ASP A 1 96 ? 17.976 8.654 -4.189 1.00 66.94 96 ASP A O 1
ATOM 821 N N . TRP A 1 97 ? 17.937 7.445 -2.284 1.00 61.53 97 TRP A N 1
ATOM 822 C CA . TRP A 1 97 ? 16.487 7.489 -2.067 1.00 61.53 97 TRP A CA 1
ATOM 823 C C . TRP A 1 97 ? 16.085 8.250 -0.800 1.00 61.53 97 TRP A C 1
ATOM 825 O O . TRP A 1 97 ? 14.933 8.667 -0.671 1.00 61.53 97 TRP A O 1
ATOM 835 N N . SER A 1 98 ? 17.028 8.512 0.106 1.00 59.38 98 SER A N 1
ATOM 836 C CA . SER A 1 98 ? 16.757 9.223 1.354 1.00 59.38 98 SER A CA 1
ATOM 837 C C . SER A 1 98 ? 17.479 10.568 1.398 1.00 59.38 98 SER A C 1
ATOM 839 O O . SER A 1 98 ? 18.698 10.612 1.564 1.00 59.38 98 SER A O 1
ATOM 841 N N . ARG A 1 99 ? 16.738 11.690 1.322 1.00 53.06 99 ARG A N 1
ATOM 842 C CA . ARG A 1 99 ? 17.332 13.037 1.514 1.00 53.06 99 ARG A CA 1
ATOM 843 C C . ARG A 1 99 ? 17.881 13.210 2.921 1.00 53.06 99 ARG A C 1
ATOM 845 O O . ARG A 1 99 ? 18.854 13.926 3.139 1.00 53.06 99 ARG A O 1
ATOM 852 N N . PHE A 1 100 ? 17.265 12.532 3.881 1.00 49.88 100 PHE A N 1
ATOM 853 C CA . PHE A 1 100 ? 17.770 12.440 5.234 1.00 49.88 100 PHE A CA 1
ATOM 854 C C . PHE A 1 100 ? 18.464 11.088 5.360 1.00 49.88 100 PHE A C 1
ATOM 856 O O . PHE A 1 100 ? 17.821 10.076 5.608 1.00 49.88 100 PHE A O 1
ATOM 863 N N . GLY A 1 101 ? 19.785 11.039 5.191 1.00 46.59 101 GLY A N 1
ATOM 864 C CA . GLY A 1 101 ? 20.598 9.826 5.377 1.00 46.59 101 GLY A CA 1
ATOM 865 C C . GLY A 1 101 ? 20.609 9.269 6.813 1.00 46.59 101 GLY A C 1
ATOM 866 O O . GLY A 1 101 ? 21.594 8.664 7.228 1.00 46.59 101 GLY A O 1
ATOM 867 N N . ARG A 1 102 ? 19.557 9.515 7.601 1.00 51.34 102 ARG A N 1
ATOM 868 C CA . ARG A 1 102 ? 19.379 9.010 8.955 1.00 51.34 102 ARG A CA 1
ATOM 869 C C . ARG A 1 102 ? 18.725 7.645 8.872 1.00 51.34 102 ARG A C 1
ATOM 871 O O . ARG A 1 102 ? 17.538 7.515 8.588 1.00 51.34 102 ARG A O 1
ATOM 878 N N . ASP A 1 103 ? 19.539 6.639 9.137 1.00 51.25 103 ASP A N 1
ATOM 879 C CA . ASP A 1 103 ? 19.066 5.312 9.477 1.00 51.25 103 ASP A CA 1
ATOM 880 C C . ASP A 1 103 ? 18.037 5.411 10.624 1.00 51.25 103 ASP A C 1
ATOM 882 O O . ASP A 1 103 ? 18.285 6.148 11.580 1.00 51.25 103 ASP A O 1
ATOM 886 N N . PRO A 1 104 ? 16.885 4.711 10.583 1.00 50.03 104 PRO A N 1
ATOM 887 C CA . PRO A 1 104 ? 16.048 4.539 11.761 1.00 50.03 104 PRO A CA 1
ATOM 888 C C . PRO A 1 104 ? 16.794 3.880 12.931 1.00 50.03 104 PRO A C 1
ATOM 890 O O . PRO A 1 104 ? 16.224 3.837 14.016 1.00 50.03 104 PRO A O 1
ATOM 893 N N . ARG A 1 105 ? 18.044 3.406 12.770 1.00 45.38 105 ARG A N 1
ATOM 894 C CA . ARG A 1 105 ? 18.978 3.124 13.876 1.00 45.38 105 ARG A CA 1
ATOM 895 C C . ARG A 1 105 ? 19.038 4.330 14.829 1.00 45.38 105 ARG A C 1
ATOM 897 O O . ARG A 1 105 ? 19.689 5.333 14.559 1.00 45.38 105 ARG A O 1
ATOM 904 N N . GLY A 1 106 ? 18.306 4.216 15.938 1.00 48.97 106 GLY A N 1
ATOM 905 C CA . GLY A 1 106 ? 18.044 5.288 16.906 1.00 48.97 106 GLY A CA 1
ATOM 906 C C . GLY A 1 106 ? 16.568 5.406 17.317 1.00 48.97 106 GLY A C 1
ATOM 907 O O . GLY A 1 106 ? 16.260 6.048 18.317 1.00 48.97 106 GLY A O 1
ATOM 908 N N . LYS A 1 107 ? 15.645 4.769 16.586 1.00 60.50 107 LYS A N 1
ATOM 909 C CA . LYS A 1 107 ? 14.246 4.574 16.992 1.00 60.50 107 LYS A CA 1
ATOM 910 C C . LYS A 1 107 ? 14.130 3.383 17.950 1.00 60.50 107 LYS A C 1
ATOM 912 O O . LYS A 1 107 ? 14.913 2.441 17.886 1.00 60.50 107 LYS A O 1
ATOM 917 N N . THR A 1 108 ? 13.113 3.402 18.812 1.00 68.25 108 THR A N 1
ATOM 918 C CA . THR A 1 108 ? 12.818 2.293 19.741 1.00 68.25 108 THR A CA 1
ATOM 919 C C . THR A 1 108 ? 12.177 1.077 19.065 1.00 68.25 108 THR A C 1
ATOM 921 O O . THR A 1 108 ? 11.947 0.092 19.751 1.00 68.25 108 THR A O 1
ATOM 924 N N . HIS A 1 109 ? 11.824 1.153 17.777 1.00 76.94 109 HIS A N 1
ATOM 925 C CA . HIS A 1 109 ? 11.190 0.096 16.977 1.00 76.94 109 HIS A CA 1
ATOM 926 C C . HIS A 1 109 ? 11.240 0.452 15.477 1.00 76.94 109 HIS A C 1
ATOM 928 O O . HIS A 1 109 ? 11.351 1.631 15.129 1.00 76.94 109 HIS A O 1
ATOM 934 N N . ASP A 1 110 ? 11.132 -0.550 14.596 1.00 79.44 110 ASP A N 1
ATOM 935 C CA . ASP A 1 110 ? 11.077 -0.364 13.132 1.00 79.44 110 ASP A CA 1
ATOM 936 C C . ASP A 1 110 ? 9.640 -0.179 12.623 1.00 79.44 110 ASP A C 1
ATOM 938 O O . ASP A 1 110 ? 9.407 0.430 11.577 1.00 79.44 110 ASP A O 1
ATOM 942 N N . ALA A 1 111 ? 8.665 -0.718 13.356 1.00 83.81 111 ALA A N 1
ATOM 943 C CA . ALA A 1 111 ? 7.274 -0.733 12.942 1.00 83.81 111 ALA A CA 1
ATOM 944 C C . ALA A 1 111 ? 6.303 -0.794 14.125 1.00 83.81 111 ALA A C 1
ATOM 946 O O . ALA A 1 111 ? 6.678 -1.169 15.238 1.00 83.81 111 ALA A O 1
ATOM 947 N N . VAL A 1 112 ? 5.045 -0.438 13.878 1.00 85.88 112 VAL A N 1
ATOM 948 C CA . VAL A 1 112 ? 3.940 -0.600 14.831 1.00 85.88 112 VAL A CA 1
ATOM 949 C C . VAL A 1 112 ? 2.847 -1.411 14.159 1.00 85.88 112 VAL A C 1
ATOM 951 O O . VAL A 1 112 ? 2.337 -1.007 13.118 1.00 85.88 112 VAL A O 1
ATOM 954 N N . LEU A 1 113 ? 2.481 -2.544 14.749 1.00 91.06 113 LEU A N 1
ATOM 955 C CA . LEU A 1 113 ? 1.290 -3.289 14.362 1.00 91.06 113 LEU A CA 1
ATOM 956 C C . LEU A 1 113 ? 0.113 -2.781 15.194 1.00 91.06 113 LEU A C 1
ATOM 958 O O . LEU A 1 113 ? 0.180 -2.799 16.420 1.00 91.06 113 LEU A O 1
ATOM 962 N N . ALA A 1 114 ? -0.950 -2.334 14.540 1.00 90.50 114 ALA A N 1
ATOM 963 C CA . ALA A 1 114 ? -2.167 -1.859 15.174 1.00 90.50 114 ALA A CA 1
ATOM 964 C C . ALA A 1 114 ? -3.354 -2.748 14.797 1.00 90.50 114 ALA A C 1
ATOM 966 O O . ALA A 1 114 ? -3.546 -3.080 13.627 1.00 90.50 114 ALA A O 1
ATOM 967 N N . LEU A 1 115 ? -4.161 -3.100 15.794 1.00 93.56 115 LEU A N 1
ATOM 968 C CA . LEU A 1 115 ? -5.510 -3.610 15.593 1.00 93.56 115 LEU A CA 1
ATOM 969 C C . LEU A 1 115 ? -6.461 -2.419 15.633 1.00 93.56 115 LEU A C 1
ATOM 971 O O . LEU A 1 115 ? -6.507 -1.715 16.642 1.00 93.56 115 LEU A O 1
ATOM 975 N N . VAL A 1 116 ? -7.209 -2.204 14.558 1.00 93.06 116 VAL A N 1
ATOM 976 C CA . VAL A 1 116 ? -8.128 -1.071 14.431 1.00 93.06 116 VAL A CA 1
ATOM 977 C C . VAL A 1 116 ? -9.555 -1.569 14.264 1.00 93.06 116 VAL A C 1
ATOM 979 O O . VAL A 1 116 ? -9.785 -2.524 13.529 1.00 93.06 116 VAL A O 1
ATOM 982 N N . GLU A 1 117 ? -10.492 -0.926 14.947 1.00 94.75 117 GLU A N 1
ATOM 983 C CA . GLU A 1 117 ? -11.932 -1.066 14.764 1.00 94.75 117 GLU A CA 1
ATOM 984 C C . GLU A 1 117 ? -12.407 0.007 13.787 1.00 94.75 117 GLU A C 1
ATOM 986 O O . GLU A 1 117 ? -12.059 1.180 13.928 1.00 94.75 117 GLU A O 1
ATOM 991 N N . ILE A 1 118 ? -13.210 -0.393 12.809 1.00 93.88 118 ILE A N 1
ATOM 992 C CA . ILE A 1 118 ? -13.867 0.494 11.861 1.00 93.88 118 ILE A CA 1
ATOM 993 C C . ILE A 1 118 ? -15.363 0.421 12.138 1.00 93.88 118 ILE A C 1
ATOM 995 O O . ILE A 1 118 ? -15.967 -0.647 12.043 1.00 93.88 118 ILE A O 1
ATOM 999 N N . LYS A 1 119 ? -15.969 1.566 12.439 1.00 93.25 119 LYS A N 1
ATOM 1000 C CA . LYS A 1 119 ? -17.419 1.744 12.514 1.00 93.25 119 LYS A CA 1
ATOM 1001 C C . LYS A 1 119 ? -17.834 2.660 11.382 1.00 93.25 119 LYS A C 1
ATOM 1003 O O . LYS A 1 119 ? -17.361 3.787 11.306 1.00 93.25 119 LYS A O 1
ATOM 1008 N N . SER A 1 120 ? -18.716 2.191 10.510 1.00 88.44 120 SER A N 1
ATOM 1009 C CA . SER A 1 120 ? -19.272 3.010 9.441 1.00 88.44 120 SER A CA 1
ATOM 1010 C C . SER A 1 120 ? -20.783 2.849 9.392 1.00 88.44 120 SER A C 1
ATOM 1012 O O . SER A 1 120 ? -21.308 1.786 9.697 1.00 88.44 120 SER A O 1
ATOM 1014 N N . ASN A 1 121 ? -21.505 3.881 8.971 1.00 87.69 121 ASN A N 1
ATOM 1015 C CA . ASN A 1 121 ? -22.932 3.749 8.680 1.00 87.69 121 ASN A CA 1
ATOM 1016 C C . ASN A 1 121 ? -23.212 2.997 7.363 1.00 87.69 121 ASN A C 1
ATOM 1018 O O . ASN A 1 121 ? -24.373 2.797 7.013 1.00 87.69 121 ASN A O 1
ATOM 1022 N N . ARG A 1 122 ? -22.169 2.601 6.622 1.00 81.81 122 ARG A N 1
ATOM 1023 C CA . ARG A 1 122 ? -22.285 1.887 5.340 1.00 81.81 122 ARG A CA 1
ATOM 1024 C C . ARG A 1 122 ? -21.813 0.449 5.382 1.00 81.81 122 ARG A C 1
ATOM 1026 O O . ARG A 1 122 ? -22.009 -0.272 4.406 1.00 81.81 122 ARG A O 1
ATOM 1033 N N . CYS A 1 123 ? -21.164 0.054 6.470 1.00 83.94 123 CYS A N 1
ATOM 1034 C CA . CYS A 1 123 ? -20.808 -1.328 6.665 1.00 83.94 123 CYS A CA 1
ATOM 1035 C C . CYS A 1 123 ? -20.863 -1.761 8.120 1.00 83.94 123 CYS A C 1
ATOM 1037 O O . CYS A 1 123 ? -20.746 -0.952 9.039 1.00 83.94 123 CYS A O 1
ATOM 1039 N N . SER A 1 124 ? -21.022 -3.066 8.313 1.00 88.50 124 SER A N 1
ATOM 1040 C CA . SER A 1 124 ? -20.952 -3.670 9.638 1.00 88.50 124 SER A CA 1
ATOM 1041 C C . SER A 1 124 ? -19.610 -3.337 10.317 1.00 88.50 124 SER A C 1
ATOM 1043 O O . SER A 1 124 ? -18.565 -3.345 9.649 1.00 88.50 124 SER A O 1
ATOM 1045 N N . PRO A 1 125 ? -19.603 -3.054 11.636 1.00 92.19 125 PRO A N 1
ATOM 1046 C CA . PRO A 1 125 ? -18.364 -2.852 12.370 1.00 92.19 125 PRO A CA 1
ATOM 1047 C C . PRO A 1 125 ? -17.424 -4.044 12.210 1.00 92.19 125 PRO A C 1
ATOM 1049 O O . PRO A 1 125 ? -17.850 -5.197 12.294 1.00 92.19 125 PRO A O 1
ATOM 1052 N N . HIS A 1 126 ? -16.147 -3.771 11.977 1.00 93.38 126 HIS A N 1
ATOM 1053 C CA . HIS A 1 126 ? -15.153 -4.814 11.753 1.00 93.38 126 HIS A CA 1
ATOM 1054 C C . HIS A 1 126 ? -13.766 -4.361 12.193 1.00 93.38 126 HIS A C 1
ATOM 1056 O O . HIS A 1 126 ? -13.514 -3.174 12.401 1.00 93.38 126 HIS A O 1
ATOM 1062 N N . ASN A 1 127 ? -12.858 -5.328 12.304 1.00 94.56 127 ASN A N 1
ATOM 1063 C CA . ASN A 1 127 ? -11.479 -5.078 12.687 1.00 94.56 127 ASN A CA 1
ATOM 1064 C C . ASN A 1 127 ? -10.529 -5.298 11.512 1.00 94.56 127 ASN A C 1
ATOM 1066 O O . ASN A 1 127 ? -10.740 -6.191 10.694 1.00 94.56 127 ASN A O 1
ATOM 1070 N N . SER A 1 128 ? -9.454 -4.517 11.471 1.00 94.69 128 SER A N 1
ATOM 1071 C CA . SER A 1 128 ? -8.356 -4.681 10.518 1.00 94.69 128 SER A CA 1
ATOM 1072 C C . SER A 1 128 ? -7.003 -4.610 11.217 1.00 94.69 128 SER A C 1
ATOM 1074 O O . SER A 1 128 ? -6.860 -3.994 12.275 1.00 94.69 128 SER A O 1
ATOM 1076 N N . LEU A 1 129 ? -5.995 -5.235 10.610 1.00 94.88 129 LEU A N 1
ATOM 1077 C CA . LEU A 1 129 ? -4.603 -5.087 11.022 1.00 94.88 129 LEU A CA 1
ATOM 1078 C C . LEU A 1 129 ? -3.906 -4.053 10.143 1.00 94.88 129 LEU A C 1
ATOM 1080 O O . LEU A 1 129 ? -3.981 -4.120 8.914 1.00 94.88 129 LEU A O 1
ATOM 1084 N N . VAL A 1 130 ? -3.188 -3.133 10.782 1.00 92.88 130 VAL A N 1
ATOM 1085 C CA . VAL A 1 130 ? -2.378 -2.114 10.113 1.00 92.88 130 VAL A CA 1
ATOM 1086 C C . VAL A 1 130 ? -0.944 -2.199 10.612 1.00 92.88 130 VAL A C 1
ATOM 1088 O O . VAL A 1 130 ? -0.676 -2.010 11.794 1.00 92.88 130 VAL A O 1
ATOM 1091 N N . LEU A 1 131 ? -0.009 -2.488 9.713 1.00 91.88 131 LEU A N 1
ATOM 1092 C CA . LEU A 1 131 ? 1.422 -2.446 9.969 1.00 91.88 131 LEU A CA 1
ATOM 1093 C C . LEU A 1 131 ? 1.986 -1.119 9.466 1.00 91.88 131 LEU A C 1
ATOM 1095 O O . LEU A 1 131 ? 2.137 -0.889 8.267 1.00 91.88 131 LEU A O 1
ATOM 1099 N N . TYR A 1 132 ? 2.337 -0.257 10.406 1.00 87.19 132 TYR A N 1
ATOM 1100 C CA . TYR A 1 132 ? 2.981 1.017 10.144 1.00 87.19 132 TYR A CA 1
ATOM 1101 C C . TYR A 1 132 ? 4.498 0.841 10.117 1.00 87.19 132 TYR A C 1
ATOM 1103 O O . TYR A 1 132 ? 5.103 0.533 11.143 1.00 87.19 132 TYR A O 1
ATOM 1111 N N . LEU A 1 133 ? 5.117 1.047 8.957 1.00 85.25 133 LEU A N 1
ATOM 1112 C CA . LEU A 1 133 ? 6.558 0.919 8.753 1.00 85.25 133 LEU A CA 1
ATOM 1113 C C . LEU A 1 133 ? 7.239 2.290 8.789 1.00 85.25 133 LEU A C 1
ATOM 1115 O O . LEU A 1 133 ? 6.922 3.196 8.012 1.00 85.25 133 LEU A O 1
ATOM 1119 N N . HIS A 1 134 ? 8.249 2.424 9.649 1.00 80.19 134 HIS A N 1
ATOM 1120 C CA . HIS A 1 134 ? 9.077 3.628 9.773 1.00 80.19 134 HIS A CA 1
ATOM 1121 C C . HIS A 1 134 ? 10.163 3.704 8.691 1.00 80.19 134 HIS A C 1
ATOM 1123 O O . HIS A 1 134 ? 11.338 3.916 8.995 1.00 80.19 134 HIS A O 1
ATOM 1129 N N . MET A 1 135 ? 9.771 3.523 7.432 1.00 80.50 135 MET A N 1
ATOM 1130 C CA . MET A 1 135 ? 10.666 3.373 6.283 1.00 80.50 135 MET A CA 1
ATOM 1131 C C . MET A 1 135 ? 10.240 4.290 5.135 1.00 80.50 135 MET A C 1
ATOM 1133 O O . MET A 1 135 ? 9.049 4.530 4.939 1.00 80.50 135 MET A O 1
ATOM 1137 N N . GLU A 1 136 ? 11.213 4.777 4.367 1.00 81.44 136 GLU A N 1
ATOM 1138 C CA . GLU A 1 136 ? 10.981 5.403 3.056 1.00 81.44 136 GLU A CA 1
ATOM 1139 C C . GLU A 1 136 ? 10.339 4.372 2.096 1.00 81.44 136 GLU A C 1
ATOM 1141 O O . GLU A 1 136 ? 10.524 3.169 2.284 1.00 81.44 136 GLU A O 1
ATOM 1146 N N . ASN A 1 137 ? 9.527 4.803 1.124 1.00 85.38 137 ASN A N 1
ATOM 1147 C CA . ASN A 1 137 ? 8.701 3.907 0.305 1.00 85.38 137 ASN A CA 1
ATOM 1148 C C . ASN A 1 137 ? 9.513 2.952 -0.575 1.00 85.38 137 ASN A C 1
ATOM 1150 O O . ASN A 1 137 ? 9.200 1.764 -0.602 1.00 85.38 137 ASN A O 1
ATOM 1154 N N . ASN A 1 138 ? 10.542 3.438 -1.270 1.00 86.19 138 ASN A N 1
ATOM 1155 C CA . ASN A 1 138 ? 11.370 2.596 -2.132 1.00 86.19 138 ASN A CA 1
ATOM 1156 C C . ASN A 1 138 ? 12.161 1.607 -1.274 1.00 86.19 138 ASN A C 1
ATOM 1158 O O . ASN A 1 138 ? 12.152 0.411 -1.540 1.00 86.19 138 ASN A O 1
ATOM 1162 N N . ASN A 1 139 ? 12.734 2.071 -0.158 1.00 83.31 139 ASN A N 1
ATOM 1163 C CA . ASN A 1 139 ? 13.387 1.178 0.804 1.00 83.31 139 ASN A CA 1
ATOM 1164 C C . ASN A 1 139 ? 12.429 0.140 1.411 1.00 83.31 139 ASN A C 1
ATOM 1166 O O . ASN A 1 139 ? 12.809 -1.010 1.618 1.00 83.31 139 ASN A O 1
ATOM 1170 N N . CYS A 1 140 ? 11.192 0.531 1.714 1.00 87.75 140 CYS A N 1
ATOM 1171 C CA . CYS A 1 140 ? 10.143 -0.379 2.162 1.00 87.75 140 CYS A CA 1
ATOM 1172 C C . CYS A 1 140 ? 9.853 -1.441 1.097 1.00 87.75 140 CYS A C 1
ATOM 1174 O O . CYS A 1 140 ? 9.768 -2.628 1.417 1.00 87.75 140 CYS A O 1
ATOM 1176 N N . PHE A 1 141 ? 9.744 -1.039 -0.168 1.00 90.38 141 PHE A N 1
ATOM 1177 C CA . PHE A 1 141 ? 9.535 -1.980 -1.256 1.00 90.38 141 PHE A CA 1
ATOM 1178 C C . PHE A 1 141 ? 10.707 -2.954 -1.405 1.00 90.38 141 PHE A C 1
ATOM 1180 O O . PHE A 1 141 ? 10.513 -4.167 -1.313 1.00 90.38 141 PHE A O 1
ATOM 1187 N N . ASP A 1 142 ? 11.923 -2.438 -1.545 1.00 87.56 142 ASP A N 1
ATOM 1188 C CA . ASP A 1 142 ? 13.109 -3.238 -1.853 1.00 87.56 142 ASP A CA 1
ATOM 1189 C C . ASP A 1 142 ? 13.503 -4.172 -0.708 1.00 87.56 142 ASP A C 1
ATOM 1191 O O . ASP A 1 142 ? 13.895 -5.311 -0.936 1.00 87.56 142 ASP A O 1
ATOM 1195 N N . SER A 1 143 ? 13.379 -3.728 0.544 1.00 84.81 143 SER A N 1
ATOM 1196 C CA . SER A 1 143 ? 13.765 -4.562 1.683 1.00 84.81 143 SER A CA 1
ATOM 1197 C C . SER A 1 143 ? 12.647 -5.502 2.129 1.00 84.81 143 SER A C 1
ATOM 1199 O O . SER A 1 143 ? 12.920 -6.627 2.535 1.00 84.81 143 SER A O 1
ATOM 1201 N N . ILE A 1 144 ? 11.389 -5.054 2.113 1.00 88.31 144 ILE A N 1
ATOM 1202 C CA . ILE A 1 144 ? 10.304 -5.758 2.809 1.00 88.31 144 ILE A CA 1
ATOM 1203 C C . ILE A 1 144 ? 9.306 -6.352 1.827 1.00 88.31 144 ILE A C 1
ATOM 1205 O O . ILE A 1 144 ? 9.076 -7.560 1.848 1.00 88.31 144 ILE A O 1
ATOM 1209 N N . LEU A 1 145 ? 8.708 -5.541 0.960 1.00 91.25 145 LEU A N 1
ATOM 1210 C CA . LEU A 1 145 ? 7.590 -6.007 0.132 1.00 91.25 145 LEU A CA 1
ATOM 1211 C C . LEU A 1 145 ? 8.045 -6.926 -1.002 1.00 91.25 145 LEU A C 1
ATOM 1213 O O . LEU A 1 145 ? 7.364 -7.898 -1.316 1.00 91.25 145 LEU A O 1
ATOM 1217 N N . SER A 1 146 ? 9.215 -6.664 -1.578 1.00 90.12 146 SER A N 1
ATOM 1218 C CA . SER A 1 146 ? 9.808 -7.490 -2.631 1.00 90.12 146 SER A CA 1
ATOM 1219 C C . SER A 1 146 ? 10.542 -8.725 -2.096 1.00 90.12 146 SER A C 1
ATOM 1221 O O . SER A 1 146 ? 10.925 -9.581 -2.884 1.00 90.12 146 SER A O 1
ATOM 1223 N N . SER A 1 147 ? 10.702 -8.873 -0.774 1.00 86.31 147 SER A N 1
ATOM 1224 C CA . SER A 1 147 ? 11.407 -10.015 -0.159 1.00 86.31 147 SER A CA 1
ATOM 1225 C C . SER A 1 147 ? 10.650 -11.347 -0.251 1.00 86.31 147 SER A C 1
ATOM 1227 O O . SER A 1 147 ? 11.179 -12.395 0.111 1.00 86.31 147 SER A O 1
ATOM 1229 N N . GLY A 1 148 ? 9.386 -11.313 -0.681 1.00 84.00 148 GLY A N 1
ATOM 1230 C CA . GLY A 1 148 ? 8.517 -12.485 -0.732 1.00 84.00 148 GLY A CA 1
ATOM 1231 C C . GLY A 1 148 ? 7.917 -12.885 0.618 1.00 84.00 148 GLY A C 1
ATOM 1232 O O . GLY A 1 148 ? 7.209 -13.885 0.667 1.00 84.00 148 GLY A O 1
ATOM 1233 N N . VAL A 1 149 ? 8.134 -12.116 1.695 1.00 85.69 149 VAL A N 1
ATOM 1234 C CA . VAL A 1 149 ? 7.474 -12.316 3.006 1.00 85.69 149 VAL A CA 1
ATOM 1235 C C . VAL A 1 149 ? 5.960 -12.086 2.927 1.00 85.69 149 VAL A C 1
ATOM 1237 O O . VAL A 1 149 ? 5.189 -12.718 3.649 1.00 85.69 149 VAL A O 1
ATOM 1240 N N . PHE A 1 150 ? 5.533 -11.203 2.026 1.00 90.12 150 PHE A N 1
ATOM 1241 C CA . PHE A 1 150 ? 4.146 -10.805 1.826 1.00 90.12 150 PHE A CA 1
ATOM 1242 C C . PHE A 1 150 ? 3.647 -11.211 0.439 1.00 90.12 150 PHE A C 1
ATOM 1244 O O . PHE A 1 150 ? 4.423 -11.263 -0.514 1.00 90.12 150 PHE A O 1
ATOM 1251 N N . ASP A 1 151 ? 2.343 -11.458 0.319 1.00 91.50 151 ASP A N 1
ATOM 1252 C CA . ASP A 1 151 ? 1.663 -11.531 -0.974 1.00 91.50 151 ASP A CA 1
ATOM 1253 C C . ASP A 1 151 ? 1.088 -10.142 -1.287 1.00 91.50 151 ASP A C 1
ATOM 1255 O O . ASP A 1 151 ? -0.029 -9.803 -0.891 1.00 91.50 151 ASP A O 1
ATOM 1259 N N . LEU A 1 152 ? 1.897 -9.282 -1.915 1.00 93.12 152 LEU A N 1
ATOM 1260 C CA . LEU A 1 152 ? 1.490 -7.922 -2.272 1.00 93.12 152 LEU A CA 1
ATOM 1261 C C . LEU A 1 152 ? 0.388 -7.967 -3.330 1.00 93.12 152 LEU A C 1
ATOM 1263 O O . LEU A 1 152 ? 0.655 -8.243 -4.493 1.00 93.12 152 LEU A O 1
ATOM 1267 N N . LYS A 1 153 ? -0.852 -7.674 -2.925 1.00 92.50 153 LYS A N 1
ATOM 1268 C CA . LYS A 1 153 ? -2.016 -7.658 -3.822 1.00 92.50 153 LYS A CA 1
ATOM 1269 C C . LYS A 1 153 ? -2.338 -6.271 -4.342 1.00 92.50 153 LYS A C 1
ATOM 1271 O O . LYS A 1 153 ? -2.662 -6.129 -5.522 1.00 92.50 153 LYS A O 1
ATOM 1276 N N . TYR A 1 154 ? -2.234 -5.274 -3.472 1.00 94.19 154 TYR A N 1
ATOM 1277 C CA . TYR A 1 154 ? -2.652 -3.911 -3.765 1.00 94.19 154 TYR A CA 1
ATOM 1278 C C . TYR A 1 154 ? -1.516 -2.937 -3.504 1.00 94.19 154 TYR A C 1
ATOM 1280 O O . TYR A 1 154 ? -0.885 -2.992 -2.447 1.00 94.19 154 TYR A O 1
ATOM 1288 N N . ILE A 1 155 ? -1.310 -2.014 -4.438 1.00 94.19 155 ILE A N 1
ATOM 1289 C CA . ILE A 1 155 ? -0.460 -0.843 -4.240 1.00 94.19 155 ILE A CA 1
ATOM 1290 C C . ILE A 1 155 ? -1.344 0.392 -4.305 1.00 94.19 155 ILE A C 1
ATOM 1292 O O . ILE A 1 155 ? -2.039 0.609 -5.289 1.00 94.19 155 ILE A O 1
ATOM 1296 N N . CYS A 1 156 ? -1.305 1.215 -3.270 1.00 92.19 156 CYS A N 1
ATOM 1297 C CA . CY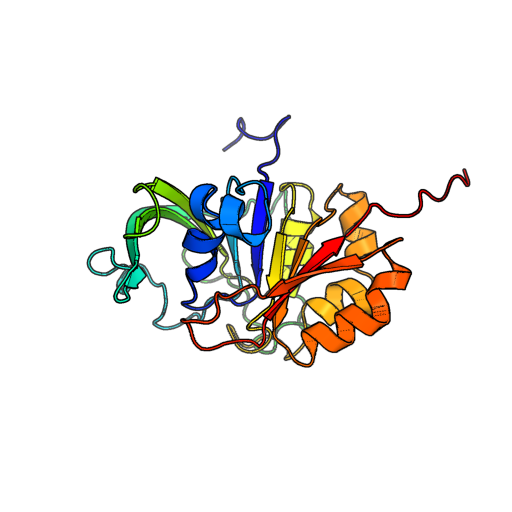S A 1 156 ? -1.953 2.512 -3.234 1.00 92.19 156 CYS A CA 1
ATOM 1298 C C . CYS A 1 156 ? -0.890 3.593 -3.143 1.00 92.19 156 CYS A C 1
ATOM 1300 O O . CYS A 1 156 ? -0.077 3.609 -2.218 1.00 92.19 156 CYS A O 1
ATOM 1302 N N . ALA A 1 157 ? -0.895 4.478 -4.130 1.00 89.50 157 ALA A N 1
ATOM 1303 C CA . ALA A 1 157 ? 0.103 5.517 -4.289 1.00 89.50 157 ALA A CA 1
ATOM 1304 C C . ALA A 1 157 ? -0.567 6.822 -4.742 1.00 89.50 157 ALA A C 1
ATOM 1306 O O . ALA A 1 157 ? -0.266 7.422 -5.771 1.00 89.50 157 ALA A O 1
ATOM 1307 N N . THR A 1 158 ? -1.553 7.245 -3.959 1.00 82.94 158 THR A N 1
ATOM 1308 C CA . THR A 1 158 ? -2.345 8.456 -4.208 1.00 82.94 158 THR A CA 1
ATOM 1309 C C . THR A 1 158 ? -1.692 9.717 -3.633 1.00 82.94 158 THR A C 1
ATOM 1311 O O . THR A 1 158 ? -1.968 10.819 -4.103 1.00 82.94 158 THR A O 1
ATOM 1314 N N . ARG A 1 159 ? -0.786 9.571 -2.654 1.00 75.06 159 ARG A N 1
ATOM 1315 C CA . ARG A 1 159 ? -0.105 10.670 -1.939 1.00 75.06 159 ARG A CA 1
ATOM 1316 C C . ARG A 1 159 ? 1.423 10.596 -2.038 1.00 75.06 159 ARG A C 1
ATOM 1318 O O . ARG A 1 159 ? 2.129 10.937 -1.089 1.00 75.06 159 ARG A O 1
ATOM 1325 N N . GLU A 1 160 ? 1.950 10.105 -3.158 1.00 68.94 160 GLU A N 1
ATOM 1326 C CA . GLU A 1 160 ? 3.394 9.914 -3.312 1.00 68.94 160 GLU A CA 1
ATOM 1327 C C . GLU A 1 160 ? 4.186 11.212 -3.069 1.00 68.94 160 GLU A C 1
ATOM 1329 O O . GLU A 1 160 ? 3.890 12.255 -3.649 1.00 68.94 160 GLU A O 1
ATOM 1334 N N . GLY A 1 161 ? 5.250 11.123 -2.260 1.00 56.28 161 GLY A N 1
ATOM 1335 C CA . GLY A 1 161 ? 6.421 11.976 -2.470 1.00 56.28 161 GLY A CA 1
ATOM 1336 C C . GLY A 1 161 ? 6.875 12.944 -1.378 1.00 56.28 161 GLY A C 1
ATOM 1337 O O . GLY A 1 161 ? 7.785 13.704 -1.686 1.00 56.28 161 GLY A O 1
ATOM 1338 N N . LEU A 1 162 ? 6.354 12.970 -0.139 1.00 50.44 162 LEU A N 1
ATOM 1339 C CA . LEU A 1 162 ? 6.786 14.031 0.809 1.00 50.44 162 LEU A CA 1
ATOM 1340 C C . LEU A 1 162 ? 6.999 13.658 2.283 1.00 50.44 162 LEU A C 1
ATOM 1342 O O . LEU A 1 162 ? 7.512 14.483 3.041 1.00 50.44 162 LEU A O 1
ATOM 1346 N N . ALA A 1 163 ? 6.670 12.451 2.730 1.00 50.78 163 ALA A N 1
ATOM 1347 C CA . ALA A 1 163 ? 6.895 12.089 4.129 1.00 50.78 163 ALA A CA 1
ATOM 1348 C C . ALA A 1 163 ? 8.307 11.494 4.355 1.00 50.78 163 ALA A C 1
ATOM 1350 O O . ALA A 1 163 ? 8.972 11.087 3.407 1.00 50.78 163 ALA A O 1
ATOM 1351 N N . LEU A 1 164 ? 8.833 11.576 5.589 1.00 49.94 164 LEU A N 1
ATOM 1352 C CA . LEU A 1 164 ? 10.222 11.216 5.975 1.00 49.94 164 LEU A CA 1
ATOM 1353 C C . LEU A 1 164 ? 11.352 11.781 5.087 1.00 49.94 164 LEU A C 1
ATOM 1355 O O . LEU A 1 164 ? 12.454 11.240 5.085 1.00 49.94 164 LEU A O 1
ATOM 1359 N N . GLY A 1 165 ? 11.120 12.872 4.350 1.00 46.16 165 GLY A N 1
ATOM 1360 C CA . GLY A 1 165 ? 12.099 13.372 3.380 1.00 46.16 165 GLY A CA 1
ATOM 1361 C C . GLY A 1 165 ? 12.395 12.406 2.256 1.00 46.16 165 GLY A C 1
ATOM 1362 O O . GLY A 1 165 ? 13.559 12.288 1.857 1.00 46.16 165 GLY A O 1
ATOM 1363 N N . GLY A 1 166 ? 11.353 11.736 1.758 1.00 52.19 166 GLY A N 1
ATOM 1364 C CA . GLY A 1 166 ? 11.420 11.005 0.505 1.00 52.19 166 GLY A CA 1
ATOM 1365 C C . GLY A 1 166 ? 12.219 11.795 -0.530 1.00 52.19 166 GLY A C 1
ATOM 1366 O O . GLY A 1 166 ? 12.182 13.029 -0.585 1.00 52.19 166 GLY A O 1
ATOM 1367 N N . CYS A 1 167 ? 12.985 11.089 -1.351 1.00 54.78 167 CYS A N 1
ATOM 1368 C CA . CYS A 1 167 ? 13.840 11.687 -2.376 1.00 54.78 167 CYS A CA 1
ATOM 1369 C C . CYS A 1 167 ? 13.103 12.544 -3.421 1.00 54.78 167 CYS A C 1
ATOM 1371 O O . CYS A 1 167 ? 13.757 13.133 -4.282 1.00 54.78 167 CYS A O 1
ATOM 1373 N N . GLY A 1 168 ? 11.774 12.655 -3.343 1.00 60.78 168 GLY A N 1
ATOM 1374 C CA . GLY A 1 168 ? 10.925 13.203 -4.394 1.00 60.78 168 GLY A CA 1
ATOM 1375 C C . GLY A 1 168 ? 10.786 12.239 -5.571 1.00 60.78 168 GLY A C 1
ATOM 1376 O O . GLY A 1 168 ? 10.350 12.653 -6.641 1.00 60.78 168 GLY A O 1
ATOM 1377 N N . LYS A 1 169 ? 11.188 10.968 -5.405 1.00 73.38 169 LYS A N 1
ATOM 1378 C CA . LYS A 1 169 ? 10.972 9.931 -6.412 1.00 73.38 169 LYS A CA 1
ATOM 1379 C C . LYS A 1 169 ? 9.603 9.301 -6.195 1.00 73.38 169 LYS A C 1
ATOM 1381 O O . LYS A 1 169 ? 9.205 8.996 -5.074 1.00 73.38 169 LYS A O 1
ATOM 1386 N N . SER A 1 170 ? 8.898 9.142 -7.303 1.00 83.12 170 SER A N 1
ATOM 1387 C CA . SER A 1 170 ? 7.636 8.420 -7.379 1.00 83.12 170 SER A CA 1
ATOM 1388 C C . SER A 1 170 ? 7.889 6.929 -7.156 1.00 83.12 170 SER A C 1
ATOM 1390 O O . SER A 1 170 ? 8.821 6.380 -7.752 1.00 83.12 170 SER A O 1
ATOM 1392 N N . ILE A 1 171 ? 7.058 6.265 -6.344 1.00 88.50 171 ILE A N 1
ATOM 1393 C CA . ILE A 1 171 ? 7.140 4.803 -6.235 1.00 88.50 171 ILE A CA 1
ATOM 1394 C C . ILE A 1 171 ? 6.691 4.164 -7.555 1.00 88.50 171 ILE A C 1
ATOM 1396 O O . ILE A 1 171 ? 7.290 3.179 -7.969 1.00 88.50 171 ILE A O 1
ATOM 1400 N N . MET A 1 172 ? 5.759 4.766 -8.309 1.00 91.50 172 MET A N 1
ATOM 1401 C CA . MET A 1 172 ? 5.459 4.294 -9.671 1.00 91.50 172 MET A CA 1
ATOM 1402 C C . MET A 1 172 ? 6.668 4.346 -10.607 1.00 91.50 172 MET A C 1
ATOM 1404 O O . MET A 1 172 ? 6.859 3.418 -11.391 1.00 91.50 172 MET A O 1
ATOM 1408 N N . LYS A 1 173 ? 7.511 5.383 -10.514 1.00 90.19 173 LYS A N 1
ATOM 1409 C CA . LYS A 1 173 ? 8.774 5.421 -11.269 1.00 90.19 173 LYS A CA 1
ATOM 1410 C C . LYS A 1 173 ? 9.679 4.255 -10.888 1.00 90.19 173 LYS A C 1
ATOM 1412 O O . LYS A 1 173 ? 10.084 3.500 -11.763 1.00 90.19 173 LYS A O 1
ATOM 1417 N N . HIS A 1 174 ? 9.946 4.097 -9.595 1.00 89.81 174 HIS A N 1
ATOM 1418 C CA . HIS A 1 174 ? 10.813 3.033 -9.085 1.00 89.81 174 HIS A CA 1
ATOM 1419 C C . HIS A 1 174 ? 10.331 1.648 -9.536 1.00 89.81 174 HIS A C 1
ATOM 1421 O O . HIS A 1 174 ? 11.100 0.843 -10.044 1.00 89.81 174 HIS A O 1
ATOM 1427 N N . LEU A 1 175 ? 9.027 1.389 -9.430 1.00 91.75 175 LEU A N 1
ATOM 1428 C CA . LEU A 1 175 ? 8.453 0.096 -9.787 1.00 91.75 175 LEU A CA 1
ATOM 1429 C C . LEU A 1 175 ? 8.439 -0.160 -11.295 1.00 91.75 175 LEU A C 1
ATOM 1431 O O . LEU A 1 175 ? 8.920 -1.204 -11.731 1.00 91.75 175 LEU A O 1
ATOM 1435 N N . TYR A 1 176 ? 7.870 0.758 -12.076 1.00 91.81 176 TYR A N 1
ATOM 1436 C CA . TYR A 1 176 ? 7.517 0.494 -13.473 1.00 91.81 176 TYR A CA 1
ATOM 1437 C C . TYR A 1 176 ? 8.509 1.086 -14.470 1.00 91.81 176 TYR A C 1
ATOM 1439 O O . TYR A 1 176 ? 8.796 0.461 -15.479 1.00 91.81 176 TYR A O 1
ATOM 1447 N N . GLN A 1 177 ? 9.068 2.264 -14.206 1.00 90.12 177 GLN A N 1
ATOM 1448 C CA . GLN A 1 177 ? 10.043 2.861 -15.120 1.00 90.12 177 GLN A CA 1
ATOM 1449 C C . GLN A 1 177 ? 11.454 2.303 -14.882 1.00 90.12 177 GLN A C 1
ATOM 1451 O O . GLN A 1 177 ? 12.162 2.005 -15.838 1.00 90.12 177 GLN A O 1
ATOM 1456 N N . ASP A 1 178 ? 11.859 2.143 -13.619 1.00 90.38 178 ASP A N 1
ATOM 1457 C CA . ASP A 1 178 ? 13.195 1.642 -13.269 1.00 90.38 178 ASP A CA 1
ATOM 1458 C C . ASP A 1 178 ? 13.243 0.090 -13.244 1.00 90.38 178 ASP A C 1
ATOM 1460 O O . ASP A 1 178 ? 14.309 -0.513 -13.119 1.00 90.38 178 ASP A O 1
ATOM 1464 N N . GLY A 1 179 ? 12.090 -0.573 -13.425 1.00 88.44 179 GLY A N 1
ATOM 1465 C CA . GLY A 1 179 ? 11.974 -2.023 -13.626 1.00 88.44 179 GLY A CA 1
ATOM 1466 C C . GLY A 1 179 ? 12.050 -2.870 -12.352 1.00 88.44 179 GLY A C 1
ATOM 1467 O O . GLY A 1 179 ? 12.204 -4.092 -12.429 1.00 88.44 179 GLY A O 1
ATOM 1468 N N . GLU A 1 180 ? 11.935 -2.261 -11.171 1.00 90.56 180 GLU A N 1
ATOM 1469 C CA . GLU A 1 180 ? 12.023 -2.986 -9.898 1.00 90.56 180 GLU A CA 1
ATOM 1470 C C . GLU A 1 180 ? 10.850 -3.953 -9.687 1.00 90.56 180 GLU A C 1
ATOM 1472 O O . GLU A 1 180 ? 11.005 -4.972 -9.007 1.00 90.56 180 GLU A O 1
ATOM 1477 N N . ILE A 1 181 ? 9.699 -3.715 -10.331 1.00 90.38 181 ILE A N 1
ATOM 1478 C CA . ILE A 1 181 ? 8.557 -4.632 -10.248 1.00 90.38 181 ILE A CA 1
ATOM 1479 C C . ILE A 1 181 ? 8.882 -6.019 -10.817 1.00 90.38 181 ILE A C 1
ATOM 1481 O O . ILE A 1 181 ? 8.548 -7.029 -10.201 1.00 90.38 181 ILE A O 1
ATOM 1485 N N . VAL A 1 182 ? 9.626 -6.084 -11.925 1.00 87.62 182 VAL A N 1
ATOM 1486 C CA . VAL A 1 182 ? 10.040 -7.347 -12.559 1.00 87.62 182 VAL A CA 1
ATOM 1487 C C . VAL A 1 182 ? 10.984 -8.123 -11.645 1.00 87.62 182 VAL A C 1
ATOM 1489 O O . VAL A 1 182 ? 10.920 -9.350 -11.550 1.00 87.62 182 VAL A O 1
ATOM 1492 N N . LYS A 1 183 ? 11.867 -7.418 -10.928 1.00 86.62 183 LYS A N 1
ATOM 1493 C CA . LYS A 1 183 ? 12.761 -8.049 -9.951 1.00 86.62 183 LYS A CA 1
ATOM 1494 C C . LYS A 1 183 ? 11.973 -8.605 -8.770 1.00 86.62 183 LYS A C 1
ATOM 1496 O O . LYS A 1 183 ? 12.208 -9.745 -8.381 1.00 86.62 183 LYS A O 1
ATOM 1501 N N . ALA A 1 184 ? 11.018 -7.842 -8.243 1.00 85.38 184 ALA A N 1
ATOM 1502 C CA . ALA A 1 184 ? 10.171 -8.273 -7.135 1.00 85.38 184 ALA A CA 1
ATOM 1503 C C . ALA A 1 184 ? 9.289 -9.479 -7.500 1.00 85.38 184 ALA A C 1
ATOM 1505 O O . ALA A 1 184 ? 9.100 -10.379 -6.679 1.00 85.38 184 ALA A O 1
ATOM 1506 N N . GLN A 1 185 ? 8.808 -9.556 -8.743 1.00 83.25 185 GLN A N 1
ATOM 1507 C CA . GLN A 1 185 ? 8.026 -10.693 -9.232 1.00 83.25 185 GLN A CA 1
ATOM 1508 C C . GLN A 1 185 ? 8.801 -12.018 -9.180 1.00 83.25 185 GLN A C 1
ATOM 1510 O O . GLN A 1 185 ? 8.189 -13.056 -8.934 1.00 83.25 185 GLN A O 1
ATOM 1515 N N . LYS A 1 186 ? 10.142 -12.007 -9.276 1.00 83.69 186 LYS A N 1
ATOM 1516 C CA . LYS A 1 186 ? 10.970 -13.213 -9.051 1.00 83.69 186 LYS A CA 1
ATOM 1517 C C . LYS A 1 186 ? 10.807 -13.793 -7.641 1.00 83.69 186 LYS A C 1
ATOM 1519 O O . LYS A 1 186 ? 10.989 -14.990 -7.448 1.00 83.69 186 LYS A O 1
ATOM 1524 N N . ASN A 1 187 ? 10.408 -12.963 -6.679 1.00 80.88 187 ASN A N 1
ATOM 1525 C CA . ASN A 1 187 ? 10.096 -13.351 -5.304 1.00 80.88 187 ASN A CA 1
ATOM 1526 C C . ASN A 1 187 ? 8.582 -13.532 -5.078 1.00 80.88 187 ASN A C 1
ATOM 1528 O O . ASN A 1 187 ? 8.092 -13.453 -3.948 1.00 80.88 187 ASN A O 1
ATOM 1532 N N . ASN A 1 188 ? 7.820 -13.774 -6.151 1.00 76.81 188 ASN A N 1
ATOM 1533 C CA . ASN A 1 188 ? 6.364 -13.904 -6.138 1.00 76.81 188 ASN A CA 1
ATOM 1534 C C . ASN A 1 188 ? 5.653 -12.679 -5.530 1.00 76.81 188 ASN A C 1
ATOM 1536 O O . ASN A 1 188 ? 4.655 -12.841 -4.823 1.00 76.81 188 ASN A O 1
ATOM 1540 N N . CYS A 1 189 ? 6.195 -11.479 -5.755 1.00 83.81 189 CYS A N 1
ATOM 1541 C CA . CYS A 1 189 ? 5.560 -10.205 -5.430 1.00 83.81 189 CYS A CA 1
ATOM 1542 C C . CYS A 1 189 ? 4.943 -9.634 -6.712 1.00 83.81 189 CYS A C 1
ATOM 1544 O O . CYS A 1 189 ? 5.636 -9.037 -7.530 1.00 83.81 189 CYS A O 1
ATOM 1546 N N . ASP A 1 190 ? 3.652 -9.893 -6.915 1.00 85.62 190 ASP A N 1
ATOM 1547 C CA . ASP A 1 190 ? 2.945 -9.613 -8.166 1.00 85.62 190 ASP A CA 1
ATOM 1548 C C . ASP A 1 190 ? 1.617 -8.900 -7.859 1.00 85.62 190 ASP A C 1
ATOM 1550 O O . ASP A 1 190 ? 0.577 -9.563 -7.706 1.00 85.62 190 ASP A O 1
ATOM 1554 N N . PRO A 1 191 ? 1.647 -7.561 -7.686 1.00 91.06 191 PRO A N 1
ATOM 1555 C CA . PRO A 1 191 ? 0.446 -6.792 -7.403 1.00 91.06 191 PRO A CA 1
ATOM 1556 C C . PRO A 1 191 ? -0.584 -7.030 -8.501 1.00 91.06 191 PRO A C 1
ATOM 1558 O O . PRO A 1 191 ? -0.263 -7.146 -9.676 1.00 91.06 191 PRO A O 1
ATOM 1561 N N . LYS A 1 192 ? -1.854 -7.113 -8.115 1.00 91.31 192 LYS A N 1
ATOM 1562 C CA . LYS A 1 192 ? -2.974 -7.291 -9.054 1.00 91.31 192 LYS A CA 1
ATOM 1563 C C . LYS A 1 192 ? -3.792 -6.034 -9.214 1.00 91.31 192 LYS A C 1
ATOM 1565 O O . LYS A 1 192 ? -4.628 -5.941 -10.114 1.00 91.31 192 LYS A O 1
ATOM 1570 N N . THR A 1 193 ? -3.561 -5.063 -8.344 1.00 93.56 193 THR A N 1
ATOM 1571 C CA . THR A 1 193 ? -4.326 -3.834 -8.334 1.00 93.56 193 THR A CA 1
ATOM 1572 C C . THR A 1 193 ? -3.457 -2.667 -7.908 1.00 93.56 193 THR A C 1
ATOM 1574 O O . THR A 1 193 ? -2.700 -2.762 -6.940 1.00 93.56 193 THR A O 1
ATOM 1577 N N . VAL A 1 194 ? -3.590 -1.556 -8.627 1.00 93.81 194 VAL A N 1
ATOM 1578 C CA . VAL A 1 194 ? -2.908 -0.301 -8.312 1.00 93.81 194 VAL A CA 1
ATOM 1579 C C . VAL A 1 194 ? -3.938 0.813 -8.204 1.00 93.81 194 VAL A C 1
ATOM 1581 O O . VAL A 1 194 ? -4.808 0.952 -9.059 1.00 93.81 194 VAL A O 1
ATOM 1584 N N . VAL A 1 195 ? -3.831 1.606 -7.147 1.00 91.94 195 VAL A N 1
ATOM 1585 C CA . VAL A 1 195 ? -4.658 2.776 -6.874 1.00 91.94 195 VAL A CA 1
ATOM 1586 C C . VAL A 1 195 ? -3.784 4.019 -6.973 1.00 91.94 195 VAL A C 1
ATOM 1588 O O . VAL A 1 195 ? -2.831 4.163 -6.207 1.00 91.94 195 VAL A O 1
ATOM 1591 N N . LEU A 1 196 ? -4.104 4.922 -7.897 1.00 90.19 196 LEU A N 1
ATOM 1592 C CA . LEU A 1 196 ? -3.273 6.087 -8.218 1.00 90.19 196 LEU A CA 1
ATOM 1593 C C . LEU A 1 196 ? -4.086 7.361 -8.205 1.00 90.19 196 LEU A C 1
ATOM 1595 O O . LEU A 1 196 ? -5.219 7.351 -8.668 1.00 90.19 196 LEU A O 1
ATOM 1599 N N . SER A 1 197 ? -3.498 8.464 -7.751 1.00 85.25 197 SER A N 1
ATOM 1600 C CA . SER A 1 197 ? -4.092 9.779 -7.973 1.00 85.25 197 SER A CA 1
ATOM 1601 C C . SER A 1 197 ? -3.774 10.305 -9.374 1.00 85.25 197 SER A C 1
ATOM 1603 O O . SER A 1 197 ? -2.749 9.965 -9.973 1.00 85.25 197 SER A O 1
ATOM 1605 N N . ARG A 1 198 ? -4.644 11.159 -9.914 1.00 82.12 198 ARG A N 1
ATOM 1606 C CA . ARG A 1 198 ? -4.428 11.863 -11.172 1.00 82.12 198 ARG A CA 1
ATOM 1607 C C . ARG A 1 198 ? -3.208 12.758 -11.010 1.00 82.12 198 ARG A C 1
ATOM 1609 O O . ARG A 1 198 ? -3.197 13.681 -10.204 1.00 82.12 198 ARG A O 1
ATOM 1616 N N . GLY A 1 199 ? -2.170 12.501 -11.794 1.00 84.19 199 GLY A N 1
ATOM 1617 C CA . GLY A 1 199 ? -0.930 13.252 -11.668 1.00 84.19 199 GLY A CA 1
ATOM 1618 C C . GLY A 1 199 ? 0.267 12.510 -12.226 1.00 84.19 199 GLY A C 1
ATOM 1619 O O . GLY A 1 199 ? 0.154 11.717 -13.160 1.00 84.19 199 GLY A O 1
ATOM 1620 N N . GLN A 1 200 ? 1.436 12.799 -11.660 1.00 83.56 200 GLN A N 1
ATOM 1621 C CA . GLN A 1 200 ? 2.702 12.258 -12.140 1.00 83.56 200 GLN A CA 1
ATOM 1622 C C . GLN A 1 200 ? 2.766 10.730 -12.009 1.00 83.56 200 GLN A C 1
ATOM 1624 O O . GLN A 1 200 ? 3.109 10.069 -12.984 1.00 83.56 200 GLN A O 1
ATOM 1629 N N . ALA A 1 201 ? 2.385 10.179 -10.851 1.00 85.56 201 ALA A N 1
ATOM 1630 C CA . ALA A 1 201 ? 2.381 8.736 -10.601 1.00 85.56 201 ALA A CA 1
ATOM 1631 C C . ALA A 1 201 ? 1.523 7.985 -11.632 1.00 85.56 201 ALA A C 1
ATOM 1633 O O . ALA A 1 201 ? 1.975 7.024 -12.250 1.00 85.56 201 ALA A O 1
ATOM 1634 N N . HIS A 1 202 ? 0.313 8.490 -11.888 1.00 89.94 202 HIS A N 1
ATOM 1635 C CA . HIS A 1 202 ? -0.597 7.935 -12.886 1.00 89.94 202 HIS A CA 1
ATOM 1636 C C . HIS A 1 202 ? -0.049 8.014 -14.315 1.00 89.94 202 HIS A C 1
ATOM 1638 O O . HIS A 1 202 ? -0.119 7.020 -15.033 1.00 89.94 202 HIS A O 1
ATOM 1644 N N . ARG A 1 203 ? 0.562 9.137 -14.717 1.00 90.19 203 ARG A N 1
ATOM 1645 C CA . ARG A 1 203 ? 1.197 9.259 -16.043 1.00 90.19 203 ARG A CA 1
ATOM 1646 C C . ARG A 1 203 ? 2.350 8.276 -16.224 1.00 90.19 203 ARG A C 1
ATOM 1648 O O . ARG A 1 203 ? 2.430 7.633 -17.261 1.00 90.19 203 ARG A O 1
ATOM 1655 N N . ILE A 1 204 ? 3.221 8.150 -15.221 1.00 91.06 204 ILE A N 1
ATOM 1656 C CA . ILE A 1 204 ? 4.341 7.199 -15.257 1.00 91.06 204 ILE A CA 1
ATOM 1657 C C . ILE A 1 204 ? 3.808 5.776 -15.402 1.00 91.06 204 ILE A C 1
ATOM 1659 O O . ILE A 1 204 ? 4.254 5.043 -16.281 1.00 91.06 204 ILE A O 1
ATOM 1663 N N . PHE A 1 205 ? 2.823 5.410 -14.579 1.00 92.94 205 PHE A N 1
ATOM 1664 C CA . PHE A 1 205 ? 2.186 4.103 -14.656 1.00 92.94 205 PHE A CA 1
ATOM 1665 C C . PHE A 1 205 ? 1.629 3.836 -16.058 1.00 92.94 205 PHE A C 1
ATOM 1667 O O . PHE A 1 205 ? 1.966 2.825 -16.658 1.00 92.94 205 PHE A O 1
ATOM 1674 N N . GLN A 1 206 ? 0.847 4.757 -16.628 1.00 93.75 206 GLN A N 1
ATOM 1675 C CA . GLN A 1 206 ? 0.268 4.575 -17.963 1.00 93.75 206 GLN A CA 1
ATOM 1676 C C . GLN A 1 206 ? 1.314 4.427 -19.072 1.00 93.75 206 GLN A C 1
ATOM 1678 O O . GLN A 1 206 ? 1.100 3.637 -19.988 1.00 93.75 206 GLN A O 1
ATOM 1683 N N . SER A 1 207 ? 2.428 5.159 -18.996 1.00 93.88 207 SER A N 1
ATOM 1684 C CA . SER A 1 207 ? 3.485 5.080 -20.008 1.00 93.88 207 SER A CA 1
ATOM 1685 C C . SER A 1 207 ? 4.237 3.750 -19.994 1.00 93.88 207 SER A C 1
ATOM 1687 O O . SER A 1 207 ? 4.685 3.315 -21.047 1.00 93.88 207 SER A O 1
ATOM 1689 N N . HIS A 1 208 ? 4.372 3.114 -18.827 1.00 93.06 208 HIS A N 1
ATOM 1690 C CA . HIS A 1 208 ? 5.230 1.937 -18.659 1.00 93.06 208 HIS A CA 1
ATOM 1691 C C . HIS A 1 208 ? 4.465 0.634 -18.421 1.00 93.06 208 HIS A C 1
ATOM 1693 O O . HIS A 1 208 ? 5.033 -0.439 -18.579 1.00 93.06 208 HIS A O 1
ATOM 1699 N N . ILE A 1 209 ? 3.182 0.673 -18.052 1.00 91.19 209 ILE A N 1
ATOM 1700 C CA . ILE A 1 209 ? 2.477 -0.534 -17.596 1.00 91.19 209 ILE A CA 1
ATOM 1701 C C . ILE A 1 209 ? 2.438 -1.655 -18.643 1.00 91.19 209 ILE A C 1
ATOM 1703 O O . ILE A 1 209 ? 2.603 -2.820 -18.289 1.00 91.19 209 ILE A O 1
ATOM 1707 N N . ASN A 1 210 ? 2.293 -1.312 -19.924 1.00 89.19 210 ASN A N 1
ATOM 1708 C CA . ASN A 1 210 ? 2.227 -2.289 -21.016 1.00 89.19 210 ASN A CA 1
ATOM 1709 C C . ASN A 1 210 ? 3.581 -2.963 -21.314 1.00 89.19 210 ASN A C 1
ATOM 1711 O O . ASN A 1 210 ? 3.616 -3.958 -22.029 1.00 89.19 210 ASN A O 1
ATOM 1715 N N . GLU A 1 211 ? 4.689 -2.447 -20.771 1.00 89.44 211 GLU A N 1
ATOM 1716 C CA . GLU A 1 211 ? 5.997 -3.118 -20.820 1.00 89.44 211 GLU A CA 1
ATOM 1717 C C . GLU A 1 211 ? 6.052 -4.304 -19.843 1.00 89.44 211 GLU A C 1
ATOM 1719 O O . GLU A 1 211 ? 6.829 -5.237 -20.038 1.00 89.44 211 GLU A O 1
ATOM 1724 N N . HIS A 1 212 ? 5.211 -4.278 -18.802 1.00 85.19 212 HIS A N 1
ATOM 1725 C CA . HIS A 1 212 ? 5.249 -5.226 -17.683 1.00 85.19 212 HIS A CA 1
ATOM 1726 C C . HIS A 1 212 ? 3.989 -6.084 -17.566 1.00 85.19 212 HIS A C 1
ATOM 1728 O O . HIS A 1 212 ? 4.011 -7.114 -16.910 1.00 85.19 212 HIS A O 1
ATOM 1734 N N . TYR A 1 213 ? 2.861 -5.688 -18.145 1.00 87.38 213 TYR A N 1
ATOM 1735 C CA . TYR A 1 213 ? 1.614 -6.446 -18.045 1.00 87.38 213 TYR A CA 1
ATOM 1736 C C . TYR A 1 213 ? 0.943 -6.516 -19.407 1.00 87.38 213 TYR A C 1
ATOM 1738 O O . TYR A 1 213 ? 0.954 -5.548 -20.163 1.00 87.38 213 TYR A O 1
ATOM 1746 N N . VAL A 1 214 ? 0.314 -7.661 -19.700 1.00 85.12 214 VAL A N 1
ATOM 1747 C CA . VAL A 1 214 ? -0.425 -7.858 -20.961 1.00 85.12 214 VAL A CA 1
ATOM 1748 C C . VAL A 1 214 ? -1.552 -6.839 -21.076 1.00 85.12 214 VAL A C 1
ATOM 1750 O O . VAL A 1 214 ? -1.831 -6.319 -22.156 1.00 85.12 214 VAL A O 1
ATOM 1753 N N . LYS A 1 215 ? -2.220 -6.572 -19.951 1.00 88.25 215 LYS A N 1
ATOM 1754 C CA . LYS A 1 215 ? -3.364 -5.678 -19.898 1.00 88.25 215 LYS A CA 1
ATOM 1755 C C . LYS A 1 215 ? -3.511 -5.054 -18.520 1.00 88.25 215 LYS A C 1
ATOM 1757 O O . LYS A 1 215 ? -3.412 -5.729 -17.496 1.00 88.25 215 LYS A O 1
ATOM 1762 N N . ALA A 1 216 ? -3.824 -3.763 -18.516 1.00 90.50 216 ALA A N 1
ATOM 1763 C CA . ALA A 1 216 ? -4.266 -3.028 -17.343 1.00 90.50 216 ALA A CA 1
ATOM 1764 C C . ALA A 1 216 ? -5.633 -2.398 -17.628 1.00 90.50 216 ALA A C 1
ATOM 1766 O O . ALA A 1 216 ? -5.790 -1.619 -18.568 1.00 90.50 216 ALA A O 1
ATOM 1767 N N . THR A 1 217 ? -6.628 -2.735 -16.812 1.00 89.88 217 THR A N 1
ATOM 1768 C CA . THR A 1 217 ? -8.000 -2.236 -16.953 1.00 89.88 217 THR A CA 1
ATOM 1769 C C . THR A 1 217 ? -8.274 -1.215 -15.860 1.00 89.88 217 THR A C 1
ATOM 1771 O O . THR A 1 217 ? -8.191 -1.543 -14.678 1.00 89.88 217 THR A O 1
ATOM 1774 N N . CYS A 1 218 ? -8.611 0.021 -16.236 1.00 90.38 218 CYS A N 1
ATOM 1775 C CA . CYS A 1 218 ? -9.111 1.010 -15.284 1.00 90.38 218 CYS A CA 1
ATOM 1776 C C . CYS A 1 218 ? -10.546 0.636 -14.898 1.00 90.38 218 CYS A C 1
ATOM 1778 O O . CYS A 1 218 ? -11.455 0.755 -15.715 1.00 90.38 218 CYS A O 1
ATOM 1780 N N . LEU A 1 219 ? -10.742 0.178 -13.665 1.00 84.75 219 LEU A N 1
ATOM 1781 C CA . LEU A 1 219 ? -12.044 -0.246 -13.155 1.00 84.75 219 LEU A CA 1
ATOM 1782 C C . LEU A 1 219 ? -12.937 0.937 -12.755 1.00 84.75 219 LEU A C 1
ATOM 1784 O O . LEU A 1 219 ? -14.153 0.797 -12.686 1.00 84.75 219 LEU A O 1
ATOM 1788 N N . GLY A 1 220 ? -12.345 2.103 -12.493 1.00 80.19 220 GLY A N 1
ATOM 1789 C CA . GLY A 1 220 ? -13.078 3.309 -12.121 1.00 80.19 220 GLY A CA 1
ATOM 1790 C C . GLY A 1 220 ? -12.321 4.149 -11.105 1.00 80.19 220 GLY A C 1
ATOM 1791 O O . GLY A 1 220 ? -11.088 4.101 -11.045 1.00 80.19 220 GLY A O 1
ATOM 1792 N N . ASN A 1 221 ? -13.078 4.911 -10.310 1.00 72.06 221 ASN A N 1
ATOM 1793 C CA . ASN A 1 221 ? -12.512 5.823 -9.327 1.00 72.06 221 ASN A CA 1
ATOM 1794 C C . ASN A 1 221 ? -12.429 5.213 -7.921 1.00 72.06 221 ASN A C 1
ATOM 1796 O O . ASN A 1 221 ? -13.351 4.533 -7.480 1.00 72.06 221 ASN A O 1
ATOM 1800 N N . TYR A 1 222 ? -11.331 5.482 -7.209 1.00 63.62 222 TYR A N 1
ATOM 1801 C CA . TYR A 1 222 ? -11.071 4.936 -5.864 1.00 63.62 222 TYR A CA 1
ATOM 1802 C C . TYR A 1 222 ? -11.961 5.539 -4.772 1.00 63.62 222 TYR A C 1
ATOM 1804 O O .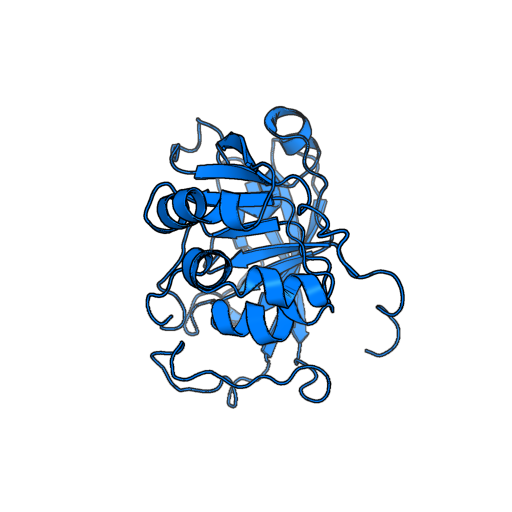 TYR A 1 222 ? -12.285 4.873 -3.793 1.00 63.62 222 TYR A O 1
ATOM 1812 N N . ILE A 1 223 ? -12.341 6.809 -4.932 1.00 64.12 223 ILE A N 1
ATOM 1813 C CA . ILE A 1 223 ? -13.127 7.555 -3.953 1.00 64.12 223 ILE A CA 1
ATOM 1814 C C . ILE A 1 223 ? -14.532 7.788 -4.522 1.00 64.12 223 ILE A C 1
ATOM 1816 O O . ILE A 1 223 ? -14.653 8.340 -5.619 1.00 64.12 223 ILE A O 1
ATOM 1820 N N . PRO A 1 224 ? -15.599 7.392 -3.802 1.00 53.22 224 PRO A N 1
ATOM 1821 C CA . PRO A 1 224 ? -16.973 7.667 -4.204 1.00 53.22 224 PRO A CA 1
ATOM 1822 C C . PRO A 1 224 ? -17.247 9.165 -4.402 1.00 53.22 224 PRO A C 1
ATOM 1824 O O . PRO A 1 224 ? -16.753 10.003 -3.648 1.00 53.22 224 PRO A O 1
ATOM 1827 N N . GLU A 1 225 ? -18.102 9.497 -5.372 1.00 47.22 225 GLU A N 1
ATOM 1828 C CA . GLU A 1 225 ? -18.328 10.870 -5.861 1.00 47.22 225 GLU A CA 1
ATOM 1829 C C . GLU A 1 225 ? -18.671 11.909 -4.781 1.00 47.22 225 GLU A C 1
ATOM 1831 O O . GLU A 1 225 ? -18.313 13.076 -4.912 1.00 47.22 225 GLU A O 1
ATOM 1836 N N . HIS A 1 226 ? -19.330 11.500 -3.697 1.00 49.34 226 HIS A N 1
ATOM 1837 C CA . HIS A 1 226 ? -19.759 12.399 -2.621 1.00 49.34 226 HIS A CA 1
ATOM 1838 C C . HIS A 1 226 ? -18.628 12.821 -1.666 1.00 49.34 226 HIS A C 1
ATOM 1840 O O . HIS A 1 226 ? -18.857 13.677 -0.820 1.00 49.34 226 HIS A O 1
ATOM 1846 N N . LEU A 1 227 ? -17.425 12.242 -1.775 1.00 53.62 227 LEU A N 1
ATOM 1847 C CA . LEU A 1 227 ? -16.245 12.668 -1.004 1.00 53.62 227 LEU A CA 1
ATOM 1848 C C . LEU A 1 227 ? -15.352 13.651 -1.788 1.00 53.62 227 LEU A C 1
ATOM 1850 O O . LEU A 1 227 ? -14.245 13.955 -1.357 1.00 53.62 227 LEU A O 1
ATOM 1854 N N . GLY A 1 228 ? -15.828 14.157 -2.932 1.00 47.84 228 GLY A N 1
ATOM 1855 C CA . GLY A 1 228 ? -15.282 15.338 -3.612 1.00 47.84 228 GLY A CA 1
ATOM 1856 C C . GLY A 1 228 ? -13.998 15.142 -4.428 1.00 47.84 228 GLY A C 1
ATOM 1857 O O . GLY A 1 228 ? -13.705 15.976 -5.280 1.00 47.84 228 GLY A O 1
ATOM 1858 N N . GLU A 1 229 ? -13.256 14.047 -4.249 1.00 55.16 229 GLU A N 1
ATOM 1859 C CA . GLU A 1 229 ? -11.978 13.815 -4.941 1.00 55.16 229 GLU A CA 1
ATOM 1860 C C . GLU A 1 229 ? -12.107 12.773 -6.069 1.00 55.16 229 GLU A C 1
ATOM 1862 O O . GLU A 1 229 ? -11.845 11.583 -5.882 1.00 55.16 229 GLU A O 1
ATOM 1867 N N . ARG A 1 230 ? -12.476 13.228 -7.277 1.00 55.53 230 ARG A N 1
ATOM 1868 C CA . ARG A 1 230 ? -12.567 12.408 -8.512 1.00 55.53 230 ARG A CA 1
ATOM 1869 C C . ARG A 1 230 ? -11.220 12.082 -9.171 1.00 55.53 230 ARG A C 1
ATOM 1871 O O . ARG A 1 230 ? -11.178 11.608 -10.300 1.00 55.53 230 ARG A O 1
ATOM 1878 N N . ASP A 1 231 ? -10.117 12.317 -8.483 1.00 74.56 231 ASP A N 1
ATOM 1879 C CA . ASP A 1 231 ? -8.788 12.234 -9.076 1.00 74.56 231 ASP A CA 1
ATOM 1880 C C . ASP A 1 231 ? -8.071 10.951 -8.679 1.00 74.56 231 ASP A C 1
ATOM 1882 O O . ASP A 1 231 ? -6.879 10.988 -8.418 1.00 74.56 231 ASP A O 1
ATOM 1886 N N . HIS A 1 232 ? -8.763 9.816 -8.605 1.00 82.69 232 HIS A N 1
ATOM 1887 C CA . HIS A 1 232 ? -8.125 8.554 -8.248 1.00 82.69 232 HIS A CA 1
ATOM 1888 C C . HIS A 1 232 ? -8.589 7.427 -9.143 1.00 82.69 232 HIS A C 1
ATOM 1890 O O . HIS A 1 232 ? -9.785 7.227 -9.252 1.00 82.69 232 HIS A O 1
ATOM 1896 N N . PHE A 1 233 ? -7.672 6.642 -9.688 1.00 88.12 233 PHE A N 1
ATOM 1897 C CA . PHE A 1 233 ? -7.945 5.537 -10.595 1.00 88.12 233 PHE A CA 1
ATOM 1898 C C . PHE A 1 233 ? -7.569 4.211 -9.948 1.00 88.12 233 PHE A C 1
ATOM 1900 O O . PHE A 1 233 ? -6.492 4.094 -9.360 1.00 88.12 233 PHE A O 1
ATOM 1907 N N . VAL A 1 234 ? -8.431 3.208 -10.103 1.00 90.06 234 VAL A N 1
ATOM 1908 C CA . VAL A 1 234 ? -8.124 1.825 -9.728 1.00 90.06 234 VAL A CA 1
ATOM 1909 C C . VAL A 1 234 ? -7.874 1.013 -10.987 1.00 90.06 234 VAL A C 1
ATOM 1911 O O . VAL A 1 234 ? -8.763 0.857 -11.820 1.00 90.06 234 VAL A O 1
ATOM 1914 N N . TYR A 1 235 ? -6.666 0.481 -11.112 1.00 93.12 235 TYR A N 1
ATOM 1915 C CA . TYR A 1 235 ? -6.263 -0.403 -12.195 1.00 93.12 235 TYR A CA 1
ATOM 1916 C C . TYR A 1 235 ? -6.215 -1.838 -11.707 1.00 93.12 235 TYR A C 1
ATOM 1918 O O . TYR A 1 235 ? -5.593 -2.113 -10.685 1.00 93.12 235 TYR A O 1
ATOM 1926 N N . GLN A 1 236 ? -6.806 -2.750 -12.468 1.00 92.81 236 GLN A N 1
ATOM 1927 C CA . GLN A 1 236 ? -6.576 -4.182 -12.339 1.00 92.81 236 GLN A CA 1
ATOM 1928 C C . GLN A 1 236 ? -5.613 -4.643 -13.429 1.00 92.81 236 GLN A C 1
ATOM 1930 O O . GLN A 1 236 ? -5.779 -4.281 -14.593 1.00 92.81 236 GLN A O 1
ATOM 1935 N N . MET A 1 237 ? -4.610 -5.430 -13.049 1.00 91.56 237 MET A N 1
ATOM 1936 C CA . MET A 1 237 ? -3.549 -5.882 -13.948 1.00 91.56 237 MET A CA 1
ATOM 1937 C C . MET A 1 237 ? -3.695 -7.386 -14.212 1.00 91.56 237 MET A C 1
ATOM 1939 O O . MET A 1 237 ? -3.773 -8.185 -13.275 1.00 91.56 237 MET A O 1
ATOM 1943 N N . GLU A 1 238 ? -3.760 -7.769 -15.487 1.00 86.56 238 GLU A N 1
ATOM 1944 C CA . GLU A 1 238 ? -3.785 -9.167 -15.926 1.00 86.56 238 GLU A CA 1
ATOM 1945 C C . GLU A 1 238 ? -2.351 -9.698 -16.031 1.00 86.56 238 GLU A C 1
ATOM 1947 O O . GLU A 1 238 ? -1.431 -8.954 -16.361 1.00 86.56 238 GLU A O 1
ATOM 1952 N N . SER A 1 239 ? -2.159 -10.978 -15.705 1.00 68.56 239 SER A N 1
ATOM 1953 C CA . SER A 1 239 ? -0.847 -11.616 -15.532 1.00 68.56 239 SER A CA 1
ATOM 1954 C C . SER A 1 239 ? 0.147 -11.359 -16.669 1.00 68.56 239 SER A C 1
ATOM 1956 O O . SER A 1 239 ? -0.230 -11.236 -17.832 1.00 68.56 239 SER A O 1
ATOM 1958 N N . PHE A 1 240 ? 1.429 -11.349 -16.292 1.00 63.94 240 PHE A N 1
ATOM 1959 C CA . PHE A 1 240 ? 2.597 -11.203 -17.162 1.00 63.94 240 PHE A CA 1
ATOM 1960 C C . PHE A 1 240 ? 2.531 -12.159 -18.366 1.00 63.94 240 PHE A C 1
ATOM 1962 O O . PHE A 1 240 ? 2.101 -13.308 -18.193 1.00 63.94 240 PHE A O 1
ATOM 1969 N N . PRO A 1 241 ? 2.999 -11.754 -19.560 1.00 59.59 241 PRO A N 1
ATOM 1970 C CA . PRO A 1 241 ? 3.241 -12.721 -20.618 1.00 59.59 241 PRO A CA 1
ATOM 1971 C C . PRO A 1 241 ? 4.308 -13.702 -20.122 1.00 59.59 241 PRO A C 1
ATOM 1973 O O . PRO A 1 241 ? 5.461 -13.323 -19.932 1.00 59.59 241 PRO A O 1
ATOM 1976 N N . GLN A 1 242 ? 3.941 -14.958 -19.856 1.00 53.50 242 GLN A N 1
ATOM 1977 C CA . GLN A 1 242 ? 4.946 -15.976 -19.564 1.00 53.50 242 GLN A CA 1
ATOM 1978 C C . GLN A 1 242 ? 5.869 -16.049 -20.781 1.00 53.50 242 GLN A C 1
ATOM 1980 O O . GLN A 1 242 ? 5.450 -16.501 -21.844 1.00 53.50 242 GLN A O 1
ATOM 1985 N N . ASN A 1 243 ? 7.110 -15.579 -20.645 1.00 49.78 243 ASN A N 1
ATOM 1986 C CA . ASN A 1 243 ? 8.140 -15.877 -21.626 1.00 49.78 243 ASN A CA 1
ATOM 1987 C C . ASN A 1 243 ? 8.353 -17.389 -21.571 1.00 49.78 243 ASN A C 1
ATOM 1989 O O . ASN A 1 243 ? 9.075 -17.893 -20.717 1.00 49.78 243 ASN A O 1
ATOM 1993 N N . THR A 1 244 ? 7.702 -18.117 -22.473 1.00 43.25 244 THR A N 1
ATOM 1994 C CA . THR A 1 244 ? 7.823 -19.568 -22.655 1.00 43.25 244 THR A CA 1
ATOM 1995 C C . THR A 1 244 ? 9.158 -19.972 -23.287 1.00 43.25 244 THR A C 1
ATOM 1997 O O . THR A 1 244 ? 9.235 -21.002 -23.945 1.00 43.25 244 THR A O 1
ATOM 2000 N N . ASN A 1 245 ? 10.212 -19.178 -23.104 1.00 40.22 245 ASN A N 1
ATOM 2001 C CA . ASN A 1 245 ? 11.525 -19.450 -23.673 1.00 40.22 245 ASN A CA 1
ATOM 2002 C C . ASN A 1 245 ? 12.493 -19.814 -22.545 1.00 40.22 245 ASN A C 1
ATOM 2004 O O . ASN A 1 245 ? 13.225 -18.965 -22.035 1.00 40.22 245 ASN A O 1
ATOM 2008 N N . THR A 1 246 ? 12.423 -21.083 -22.143 1.00 40.72 246 THR A N 1
ATOM 2009 C CA . THR A 1 246 ? 13.582 -21.859 -21.673 1.00 40.72 246 THR A CA 1
ATOM 2010 C C . THR A 1 246 ? 14.477 -22.217 -22.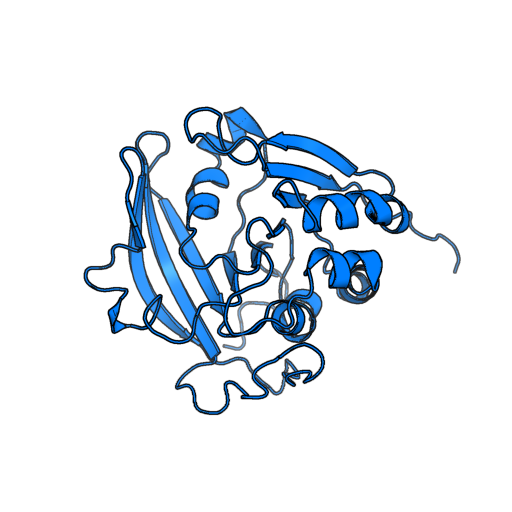843 1.00 40.72 246 THR A C 1
ATOM 2012 O O . THR A 1 246 ? 13.902 -22.640 -23.873 1.00 40.72 246 THR A O 1
#

Secondary structure (DSS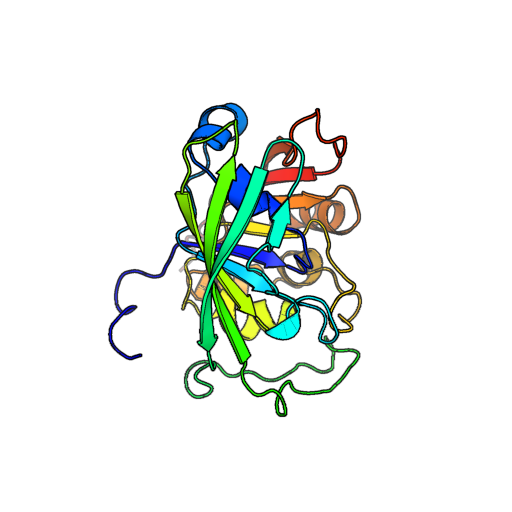P, 8-state):
--SS-SS---EEEEEET-TT--HHHHHTSHHHHTTTT-PPPPSEEEEE---SSSSSSTTTSGGGEEEE-SSEEEEEEEEEEE---TTTS-----TTTBSS---SBTBS-SEEEEEEEEEESSS--EEEEEEEE-S-HHHHHHHTGGGTSSEEEEEEESSTT-GGGB-S--HHIIIIIS-HHHHHHTTT---SEEEEETTHHHHHHHHHHHHH-SEEEEEEESS-GGGS---EEEEEEEPP------

Foldseek 3Di:
DPPDFPPDFWAEAEEAQCALPPVCVVCLDCLNCVVAPNDHRTQEYEYEQYAPPDRDDPVVCVVQWSDDDPFKTKGWPDKDAAADPCVLFVQDDDCLWAPPNDDCVVPPGQWMWTWMWMDGPRDDIDIHIYIYGHDHRLSCCVGPLLSLSHQHAEYEQAPDADGNRTVRDGVLCVPFVVPVVVSSVVSVRHYFKYKYFADDSVVSCVVGVVVFAVDKDFRAASDPPVVPRRGMTMIGTHDGDPPPDD

Radius of gyration: 17.59 Å; chains: 1; bounding box: 44×37×47 Å